Protein AF-A0A954MYG4-F1 (afdb_monomer_lite)

pLDDT: mean 74.32, std 17.77, range [33.38, 95.12]

Secondary structure (DSSP, 8-state):
--------GGGGTS--SB----TTT-SS---PBPPEETTEE--HHHHHHHHHHHHHHHHHHHHHHHHTT-S---SHHHHHHHHHHHHIIIIIIHHHH-----------------------------TTS-----TTGGGS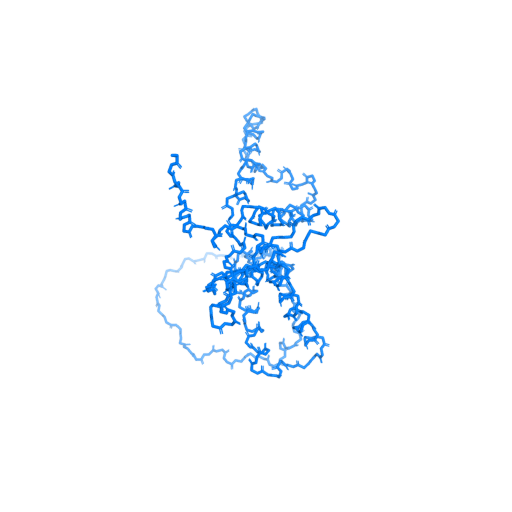-----GGGGTHHHHHHHHHHHHHHHHHHTSTTT--GGGSHHHHHHHHHHHHHHHHHHHHHHH-HHHHHHHTS------HHHHHHHHHHHHHHHHHHHHHHHHT-

Radius of gyration: 27.52 Å; chains: 1; bounding box: 76×62×70 Å

Structure (mmCIF, N/CA/C/O backbone):
data_AF-A0A954MYG4-F1
#
_entry.id   AF-A0A954MYG4-F1
#
loop_
_atom_site.group_PDB
_atom_site.id
_atom_site.type_symbol
_atom_site.label_atom_id
_atom_site.label_alt_id
_atom_site.label_comp_id
_atom_site.label_asym_id
_atom_site.label_entity_id
_atom_site.label_seq_id
_atom_site.pdbx_PDB_ins_code
_atom_site.Cartn_x
_atom_site.Cartn_y
_atom_site.Cartn_z
_atom_site.occupancy
_atom_site.B_iso_or_equiv
_atom_site.auth_seq_id
_atom_site.auth_comp_id
_atom_site.auth_asym_id
_atom_site.auth_atom_id
_atom_site.pdbx_PDB_model_num
ATOM 1 N N . MET A 1 1 ? 43.018 20.977 -13.247 1.00 45.38 1 MET A N 1
ATOM 2 C CA . MET A 1 1 ? 41.619 20.976 -12.775 1.00 45.38 1 MET A CA 1
ATOM 3 C C . MET A 1 1 ? 41.076 19.602 -13.116 1.00 45.38 1 MET A C 1
ATOM 5 O O . MET A 1 1 ? 40.645 19.365 -14.235 1.00 45.38 1 MET A O 1
ATOM 9 N N . SER A 1 2 ? 41.381 18.652 -12.239 1.00 43.09 2 SER A N 1
ATOM 10 C CA . SER A 1 2 ? 41.415 17.221 -12.538 1.00 43.09 2 SER A CA 1
ATOM 11 C C . SER A 1 2 ? 40.044 16.608 -12.306 1.00 43.09 2 SER A C 1
ATOM 13 O O . SER A 1 2 ? 39.397 16.923 -11.314 1.00 43.09 2 SER A O 1
ATOM 15 N N . ALA A 1 3 ? 39.636 15.753 -13.237 1.00 49.91 3 ALA A N 1
ATOM 16 C CA . ALA A 1 3 ? 38.408 14.981 -13.234 1.00 49.91 3 ALA A CA 1
ATOM 17 C C . ALA A 1 3 ? 38.111 14.309 -11.880 1.00 49.91 3 ALA A C 1
ATOM 19 O O . ALA A 1 3 ? 38.721 13.297 -11.541 1.00 49.91 3 ALA A O 1
ATOM 20 N N . GLU A 1 4 ? 37.103 14.809 -11.166 1.00 45.28 4 GLU A N 1
ATOM 21 C CA . GLU A 1 4 ? 36.278 13.958 -10.310 1.00 45.28 4 GLU A CA 1
ATOM 22 C C . GLU A 1 4 ? 35.339 13.171 -11.227 1.00 45.28 4 GLU A C 1
ATOM 24 O O . GLU A 1 4 ? 34.194 13.539 -11.486 1.00 45.28 4 GLU A O 1
ATOM 29 N N . HIS A 1 5 ? 35.863 12.082 -11.785 1.00 51.41 5 HIS A N 1
ATOM 30 C CA . HIS A 1 5 ? 35.038 11.003 -12.301 1.00 51.41 5 HIS A CA 1
ATOM 31 C C . HIS A 1 5 ? 34.375 10.344 -11.087 1.00 51.41 5 HIS A C 1
ATOM 33 O O . HIS A 1 5 ? 34.896 9.382 -10.521 1.00 51.41 5 HIS A O 1
ATOM 39 N N . ASN A 1 6 ? 33.269 10.940 -10.632 1.00 49.56 6 ASN A N 1
ATOM 40 C CA . ASN A 1 6 ? 32.417 10.372 -9.604 1.00 49.56 6 ASN A CA 1
ATOM 41 C C . ASN A 1 6 ? 31.759 9.127 -10.211 1.00 49.56 6 ASN A C 1
ATOM 43 O O . ASN A 1 6 ? 30.695 9.195 -10.825 1.00 49.56 6 ASN A O 1
ATOM 47 N N . ASN A 1 7 ? 32.458 7.996 -10.101 1.00 52.88 7 ASN A N 1
ATOM 48 C CA . ASN A 1 7 ? 31.919 6.654 -10.267 1.00 52.88 7 ASN A CA 1
ATOM 49 C C . ASN A 1 7 ? 30.911 6.417 -9.146 1.00 52.88 7 ASN A C 1
ATOM 51 O O . ASN A 1 7 ? 31.152 5.649 -8.217 1.00 52.88 7 ASN A O 1
ATOM 55 N N . ASP A 1 8 ? 29.792 7.130 -9.211 1.00 62.75 8 ASP A N 1
ATOM 56 C CA . ASP A 1 8 ? 28.698 6.977 -8.280 1.00 62.75 8 ASP A CA 1
ATOM 57 C C . ASP A 1 8 ? 28.046 5.645 -8.650 1.00 62.75 8 ASP A C 1
ATOM 59 O O . ASP A 1 8 ? 27.155 5.575 -9.494 1.00 62.75 8 ASP A O 1
ATOM 63 N N . VAL A 1 9 ? 28.545 4.553 -8.062 1.00 59.56 9 VAL A N 1
ATOM 64 C CA . VAL A 1 9 ? 28.030 3.181 -8.229 1.00 59.56 9 VAL A CA 1
ATOM 65 C C . VAL A 1 9 ? 26.516 3.143 -7.998 1.00 59.56 9 VAL A C 1
ATOM 67 O O . VAL A 1 9 ? 25.837 2.255 -8.470 1.00 59.56 9 VAL A O 1
ATOM 70 N N . PHE A 1 10 ? 25.942 4.148 -7.349 1.00 61.91 10 PHE A N 1
ATOM 71 C CA . PHE A 1 10 ? 24.524 4.239 -7.047 1.00 61.91 10 PHE A CA 1
ATOM 72 C C . PHE A 1 10 ? 23.645 4.835 -8.161 1.00 61.91 10 PHE A C 1
ATOM 74 O O . PHE A 1 10 ? 22.435 4.895 -7.965 1.00 61.91 10 PHE A O 1
ATOM 81 N N . HIS A 1 11 ? 24.169 5.268 -9.317 1.00 58.41 11 HIS A N 1
ATOM 82 C CA . HIS A 1 11 ? 23.324 5.871 -10.370 1.00 58.41 11 HIS A CA 1
ATOM 83 C C . HIS A 1 11 ? 22.296 4.899 -10.973 1.00 58.41 11 HIS A C 1
ATOM 85 O O . HIS A 1 11 ? 21.203 5.330 -11.321 1.00 58.41 11 HIS A O 1
ATOM 91 N N . HIS A 1 12 ? 22.590 3.595 -11.007 1.00 60.00 12 HIS A N 1
ATOM 92 C CA . HIS A 1 12 ? 21.631 2.574 -11.443 1.00 60.00 12 HIS A CA 1
ATOM 93 C C . HIS A 1 12 ? 20.561 2.254 -10.378 1.00 60.00 12 HIS A C 1
ATOM 95 O O . HIS A 1 12 ? 19.481 1.763 -10.721 1.00 60.00 12 HIS A O 1
ATOM 101 N N . ILE A 1 13 ? 20.844 2.551 -9.099 1.00 61.66 13 ILE A N 1
ATOM 102 C CA . ILE A 1 13 ? 19.918 2.408 -7.956 1.00 61.66 13 ILE A CA 1
ATOM 103 C C . ILE A 1 13 ? 19.050 3.661 -7.795 1.00 61.66 13 ILE A C 1
ATOM 105 O O . ILE A 1 13 ? 17.913 3.574 -7.338 1.00 61.66 13 ILE A O 1
ATOM 109 N N . ARG A 1 14 ? 19.577 4.835 -8.151 1.00 68.00 14 ARG A N 1
ATOM 110 C CA . ARG A 1 14 ? 18.837 6.095 -8.113 1.00 68.00 14 ARG A CA 1
ATOM 111 C C . ARG A 1 14 ? 17.868 6.174 -9.288 1.00 68.00 14 ARG A C 1
ATOM 113 O O . ARG A 1 14 ? 18.088 5.580 -10.342 1.00 68.00 14 ARG A O 1
ATOM 120 N N . ASP A 1 15 ? 16.782 6.909 -9.078 1.00 68.50 15 ASP A N 1
ATOM 121 C CA . ASP A 1 15 ? 15.787 7.125 -10.117 1.00 68.50 15 ASP A CA 1
ATOM 122 C C . ASP A 1 15 ? 16.431 7.878 -11.291 1.00 68.50 15 ASP A C 1
ATOM 124 O O . ASP A 1 15 ? 16.840 9.035 -11.166 1.00 68.50 15 ASP A O 1
ATOM 128 N N . ALA A 1 16 ? 16.611 7.172 -12.405 1.00 71.81 16 ALA A N 1
ATOM 129 C CA . ALA A 1 16 ? 17.348 7.651 -13.562 1.00 71.81 16 ALA A CA 1
ATOM 130 C C . ALA A 1 16 ? 16.384 8.070 -14.672 1.00 71.81 16 ALA A C 1
ATOM 132 O O . ALA A 1 16 ? 15.318 7.490 -14.871 1.00 71.81 16 ALA A O 1
ATOM 133 N N . LEU A 1 17 ? 16.798 9.065 -15.447 1.00 69.69 17 LEU A N 1
ATOM 134 C CA . LEU A 1 17 ? 16.053 9.569 -16.604 1.00 69.69 17 LEU A CA 1
ATOM 135 C C . LEU A 1 17 ? 16.290 8.754 -17.873 1.00 69.69 17 LEU A C 1
ATOM 137 O O . LEU A 1 17 ? 15.781 9.095 -18.935 1.00 69.69 17 LEU A O 1
ATOM 141 N N . HIS A 1 18 ? 17.100 7.709 -17.779 1.00 66.38 18 HIS A N 1
ATOM 142 C CA . HIS A 1 18 ? 17.451 6.843 -18.882 1.00 66.38 18 HIS A CA 1
ATOM 143 C C . HIS A 1 18 ? 17.307 5.387 -18.456 1.00 66.38 18 HIS A C 1
ATOM 145 O O . HIS A 1 18 ? 17.469 5.044 -17.283 1.00 66.38 18 HIS A O 1
ATOM 151 N N . PHE A 1 19 ? 17.006 4.529 -19.425 1.00 72.88 19 PHE A N 1
ATOM 152 C CA . PHE A 1 19 ? 17.058 3.089 -19.220 1.00 72.88 19 PHE A CA 1
ATOM 153 C C . PHE A 1 19 ? 18.455 2.573 -19.550 1.00 72.88 19 PHE A C 1
ATOM 155 O O . PHE A 1 19 ? 19.003 2.869 -20.612 1.00 72.88 19 PHE A O 1
ATOM 162 N N . GLU A 1 20 ? 19.021 1.782 -18.645 1.00 67.69 20 GLU A N 1
ATOM 163 C CA . GLU A 1 20 ? 20.241 1.033 -18.919 1.00 67.69 20 GLU A CA 1
ATOM 164 C C . GLU A 1 20 ? 19.850 -0.275 -19.602 1.00 67.69 20 GLU A C 1
ATOM 166 O O . GLU A 1 20 ? 19.229 -1.158 -19.006 1.00 67.69 20 GLU A O 1
ATOM 171 N N . ILE A 1 21 ? 20.159 -0.377 -20.889 1.00 73.12 21 ILE A N 1
ATOM 172 C CA . ILE A 1 21 ? 19.882 -1.582 -21.660 1.00 73.12 21 ILE A CA 1
ATOM 173 C C . ILE A 1 21 ? 21.013 -2.584 -21.392 1.00 73.12 21 ILE A C 1
ATOM 175 O O . ILE A 1 21 ? 22.187 -2.197 -21.386 1.00 73.12 21 ILE A O 1
ATOM 179 N N . PRO A 1 22 ? 20.707 -3.878 -21.179 1.00 66.56 22 PRO A N 1
ATOM 180 C CA . PRO A 1 22 ? 21.739 -4.883 -21.003 1.00 66.56 22 PRO A CA 1
ATOM 181 C C . PRO A 1 22 ? 22.723 -4.865 -22.173 1.00 66.56 22 PRO A C 1
ATOM 183 O O . PRO A 1 22 ? 22.312 -4.864 -23.333 1.00 66.56 22 PRO A O 1
ATOM 186 N N . LYS A 1 23 ? 24.024 -4.952 -21.879 1.00 66.38 23 LYS A N 1
ATOM 187 C CA . LYS A 1 23 ? 25.097 -4.919 -22.896 1.00 66.38 23 LYS A CA 1
ATOM 188 C C . LYS A 1 23 ? 24.977 -5.996 -23.984 1.00 66.38 23 LYS A C 1
ATOM 190 O O . LYS A 1 23 ? 25.634 -5.895 -25.011 1.00 66.38 23 LYS A O 1
ATOM 195 N N . PHE A 1 24 ? 24.177 -7.041 -23.754 1.00 70.44 24 PHE A N 1
ATOM 196 C CA . PHE A 1 24 ? 23.895 -8.070 -24.757 1.00 70.44 24 PHE A CA 1
ATOM 197 C C . PHE A 1 24 ? 22.849 -7.636 -25.798 1.00 70.44 24 PHE A C 1
ATOM 199 O O . PHE A 1 24 ? 22.801 -8.217 -26.877 1.00 70.44 24 PHE A O 1
ATOM 206 N N . LEU A 1 25 ? 21.995 -6.665 -25.464 1.00 67.75 25 LEU A N 1
ATOM 207 C CA . LEU A 1 25 ? 20.929 -6.153 -26.325 1.00 67.75 25 LEU A CA 1
ATOM 208 C C . LEU A 1 25 ? 21.354 -4.864 -27.044 1.00 67.75 25 LEU A C 1
ATOM 210 O O . LEU A 1 25 ? 20.915 -4.621 -28.164 1.00 67.75 25 LEU A O 1
ATOM 214 N N . ASP A 1 26 ? 22.208 -4.060 -26.408 1.00 67.56 26 ASP A N 1
ATOM 215 C CA . ASP A 1 26 ? 22.744 -2.825 -26.973 1.00 67.56 26 ASP A CA 1
ATOM 216 C C . ASP A 1 26 ? 24.254 -2.709 -26.696 1.00 67.56 26 ASP A C 1
ATOM 218 O O . ASP A 1 26 ? 24.699 -2.478 -25.569 1.00 67.56 26 ASP A O 1
ATOM 222 N N . SER A 1 27 ? 25.050 -2.879 -27.754 1.00 64.25 27 SER A N 1
ATOM 223 C CA . SER A 1 27 ? 26.515 -2.766 -27.734 1.00 64.25 27 SER A CA 1
ATOM 224 C C . SER A 1 27 ? 27.011 -1.320 -27.865 1.00 64.25 27 SER A C 1
ATOM 226 O O . SER A 1 27 ? 28.212 -1.079 -27.746 1.00 64.25 27 SER A O 1
ATOM 228 N N . THR A 1 28 ? 26.120 -0.363 -28.151 1.00 64.88 28 THR A N 1
ATOM 229 C CA . THR A 1 28 ? 26.455 1.053 -28.375 1.00 64.88 28 THR A CA 1
ATOM 230 C C . THR A 1 28 ? 26.493 1.883 -27.092 1.00 64.88 28 THR A C 1
ATOM 232 O O . THR A 1 28 ? 26.998 3.004 -27.115 1.00 64.88 28 THR A O 1
ATOM 235 N N . GLY A 1 29 ? 26.012 1.344 -25.965 1.00 58.28 29 GLY A N 1
ATOM 236 C CA . GLY A 1 29 ? 25.948 2.073 -24.693 1.00 58.28 29 GLY A CA 1
ATOM 237 C C . GLY A 1 29 ? 24.992 3.269 -24.739 1.00 58.28 29 GLY A C 1
ATOM 238 O O . GLY A 1 29 ? 25.124 4.191 -23.935 1.00 58.28 29 GLY A O 1
ATOM 239 N N . ALA A 1 30 ? 24.056 3.279 -25.692 1.00 61.25 30 ALA A N 1
ATOM 240 C CA . ALA A 1 30 ? 23.069 4.332 -25.808 1.00 61.25 30 ALA A CA 1
ATOM 241 C C . ALA A 1 30 ? 22.043 4.158 -24.684 1.00 61.25 30 ALA A C 1
ATOM 243 O O . ALA A 1 30 ? 21.283 3.197 -24.650 1.00 61.25 30 ALA A O 1
ATOM 244 N N . SER A 1 31 ? 22.025 5.091 -23.738 1.00 65.44 31 SER A N 1
ATOM 245 C CA . SER A 1 31 ? 21.002 5.147 -22.700 1.00 65.44 31 SER A CA 1
ATOM 246 C C . SER A 1 31 ? 19.864 6.059 -23.187 1.00 65.44 31 SER A C 1
ATOM 248 O O . SER A 1 31 ? 20.013 7.287 -23.119 1.00 65.44 31 SER A O 1
ATOM 250 N N . PRO A 1 32 ? 18.757 5.524 -23.744 1.00 69.06 32 PRO A N 1
ATOM 251 C CA . PRO A 1 32 ? 17.677 6.353 -24.261 1.00 69.06 32 PRO A CA 1
ATOM 252 C C . PRO A 1 32 ? 17.095 7.205 -23.135 1.00 69.06 32 PRO A C 1
ATOM 254 O O . PRO A 1 32 ? 16.664 6.692 -22.101 1.00 69.06 32 PRO A O 1
ATOM 257 N N . GLN A 1 33 ? 17.116 8.518 -23.350 1.00 73.75 33 GLN A N 1
ATOM 258 C CA . GLN A 1 33 ? 16.561 9.498 -22.426 1.00 73.75 33 GLN A CA 1
ATOM 259 C C . GLN A 1 33 ? 15.039 9.422 -22.501 1.00 73.75 33 GLN A C 1
ATOM 261 O O . GLN A 1 33 ? 14.466 9.431 -23.594 1.00 73.75 33 GLN A O 1
ATOM 266 N N . LEU A 1 34 ? 14.384 9.343 -21.351 1.00 77.81 34 LEU A N 1
ATOM 267 C CA . LEU A 1 34 ? 12.936 9.298 -21.286 1.00 77.81 34 LEU A CA 1
ATOM 268 C C . LEU A 1 34 ? 12.345 10.646 -21.724 1.00 77.81 34 LEU A C 1
ATOM 270 O O . LEU A 1 34 ? 12.886 11.707 -21.390 1.00 77.81 34 LEU A O 1
ATOM 274 N N . PRO A 1 35 ? 11.248 10.623 -22.500 1.00 78.75 35 PRO A N 1
ATOM 275 C CA . PRO A 1 35 ? 10.649 11.835 -23.029 1.00 78.75 35 PRO A CA 1
ATOM 276 C C . PRO A 1 35 ? 10.099 12.702 -21.895 1.00 78.75 35 PRO A C 1
ATOM 278 O O . PRO A 1 35 ? 9.482 12.212 -20.949 1.00 78.75 35 PRO A O 1
ATOM 281 N N . ASN A 1 36 ? 10.276 14.014 -22.025 1.00 80.44 36 ASN A N 1
ATOM 282 C CA . ASN A 1 36 ? 9.522 14.971 -21.231 1.00 80.44 36 ASN A CA 1
ATOM 283 C C . ASN A 1 36 ? 8.147 15.154 -21.890 1.00 80.44 36 ASN A C 1
ATOM 285 O O . ASN A 1 36 ? 8.055 15.570 -23.047 1.00 80.44 36 ASN A O 1
ATOM 289 N N . ILE A 1 37 ? 7.085 14.806 -21.169 1.00 78.38 37 ILE A N 1
ATOM 290 C CA . ILE A 1 37 ? 5.710 14.905 -21.653 1.00 78.38 37 ILE A CA 1
ATOM 291 C C . ILE A 1 37 ? 5.091 16.149 -21.020 1.00 78.38 37 ILE A C 1
ATOM 293 O O . ILE A 1 37 ? 4.864 16.183 -19.816 1.00 78.38 37 ILE A O 1
ATOM 297 N N . MET A 1 38 ? 4.798 17.174 -21.825 1.00 77.00 38 MET A N 1
ATOM 298 C CA . MET A 1 38 ? 4.109 18.398 -21.373 1.00 77.00 38 MET A CA 1
ATOM 299 C C . MET A 1 38 ? 4.761 19.100 -20.159 1.00 77.00 38 MET A C 1
ATOM 301 O O . MET A 1 38 ? 4.068 19.683 -19.330 1.00 77.00 38 MET A O 1
ATOM 305 N N . GLY A 1 39 ? 6.088 19.051 -20.029 1.00 79.44 39 GLY A N 1
ATOM 306 C CA . GLY A 1 39 ? 6.825 19.616 -18.892 1.00 79.44 39 GLY A CA 1
ATOM 307 C C . GLY A 1 39 ? 7.087 18.617 -17.758 1.00 79.44 39 GLY A C 1
ATOM 308 O O . GLY A 1 39 ? 7.937 18.886 -16.911 1.00 79.44 39 GLY A O 1
ATOM 309 N N . PHE A 1 40 ? 6.431 17.453 -17.759 1.00 79.38 40 PHE A N 1
ATOM 310 C CA . PHE A 1 40 ? 6.655 16.384 -16.793 1.00 79.38 40 PHE A CA 1
ATOM 311 C C . PHE A 1 40 ? 7.775 15.450 -17.256 1.00 79.38 40 PHE A C 1
ATOM 313 O O . PHE A 1 40 ? 7.716 14.841 -18.328 1.00 79.38 40 PHE A O 1
ATOM 320 N N . GLN A 1 41 ? 8.809 15.334 -16.431 1.00 82.56 41 GLN A N 1
ATOM 321 C CA . GLN A 1 41 ? 9.944 14.474 -16.706 1.00 82.56 41 GLN A CA 1
ATOM 322 C C . GLN A 1 41 ? 9.665 13.054 -16.207 1.00 82.56 41 GLN A C 1
ATOM 324 O O . GLN A 1 41 ? 9.594 12.815 -15.005 1.00 82.56 41 GLN A O 1
ATOM 329 N N . VAL A 1 42 ? 9.508 12.118 -17.144 1.00 84.31 42 VAL A N 1
ATOM 330 C CA . VAL A 1 42 ? 9.256 10.709 -16.832 1.00 84.31 42 VAL A CA 1
ATOM 331 C C . VAL A 1 42 ? 10.556 10.043 -16.395 1.00 84.31 42 VAL A C 1
ATOM 333 O O . VAL A 1 42 ? 11.568 10.135 -17.088 1.00 84.31 42 VAL A O 1
ATOM 336 N N . THR A 1 43 ? 10.522 9.357 -15.258 1.00 87.00 43 THR A N 1
ATOM 337 C CA . THR A 1 43 ? 11.678 8.647 -14.709 1.00 87.00 43 THR A CA 1
ATOM 338 C C . THR A 1 43 ? 11.550 7.133 -14.876 1.00 87.00 43 THR A C 1
ATOM 340 O O . THR A 1 43 ? 10.472 6.606 -15.174 1.00 87.00 43 THR A O 1
ATOM 343 N N . LYS A 1 44 ? 12.660 6.411 -14.697 1.00 85.44 44 LYS A N 1
ATOM 344 C CA . LYS A 1 44 ? 12.699 4.948 -14.773 1.00 85.44 44 LYS A CA 1
ATOM 345 C C . LYS A 1 44 ? 11.705 4.325 -13.795 1.00 85.44 44 LYS A C 1
ATOM 347 O O . LYS A 1 44 ? 10.941 3.447 -14.194 1.00 85.44 44 LYS A O 1
ATOM 352 N N . PHE A 1 45 ? 11.673 4.792 -12.547 1.00 88.06 45 PHE A N 1
ATOM 353 C CA . PHE A 1 45 ? 10.782 4.225 -11.534 1.00 88.06 45 PHE A CA 1
ATOM 354 C C . PHE A 1 45 ? 9.313 4.529 -11.801 1.00 88.06 45 PHE A C 1
ATOM 356 O O . PHE A 1 45 ? 8.504 3.612 -11.697 1.00 88.06 45 PHE A O 1
ATOM 363 N N . MET A 1 46 ? 8.980 5.717 -12.314 1.00 88.69 46 MET A N 1
ATOM 364 C CA . MET A 1 46 ? 7.611 6.015 -12.754 1.00 88.69 46 MET A CA 1
ATOM 365 C C . MET A 1 46 ? 7.127 5.036 -13.834 1.00 88.69 46 MET A C 1
ATOM 367 O O . MET A 1 46 ? 5.994 4.559 -13.787 1.00 88.69 46 MET A O 1
ATOM 371 N N . VAL A 1 47 ? 7.985 4.696 -14.802 1.00 88.62 47 VAL A N 1
ATOM 372 C CA . VAL A 1 47 ? 7.643 3.712 -15.843 1.00 88.62 47 VAL A CA 1
ATOM 373 C C . VAL A 1 47 ? 7.457 2.321 -15.237 1.00 88.62 47 VAL A C 1
ATOM 375 O O . VAL A 1 47 ? 6.479 1.642 -15.553 1.00 88.62 47 VAL A O 1
ATOM 378 N N . LEU A 1 48 ? 8.362 1.892 -14.354 1.00 90.12 48 LEU A N 1
ATOM 379 C CA . LEU A 1 48 ? 8.280 0.579 -13.710 1.00 90.12 48 LEU A CA 1
ATOM 380 C C . LEU A 1 48 ? 7.060 0.442 -12.791 1.00 90.12 48 LEU A C 1
ATOM 382 O O . LEU A 1 48 ? 6.450 -0.624 -12.767 1.00 90.12 48 LEU A O 1
ATOM 386 N N . GLU A 1 49 ? 6.653 1.503 -12.095 1.00 91.62 49 GLU A N 1
ATOM 387 C CA . GLU A 1 49 ? 5.427 1.537 -11.287 1.00 91.62 49 GLU A CA 1
ATOM 388 C C . GLU A 1 49 ? 4.179 1.386 -12.144 1.00 91.62 49 GLU A C 1
ATOM 390 O O . GLU A 1 49 ? 3.288 0.607 -11.805 1.00 91.62 49 GLU A O 1
ATOM 395 N N . VAL A 1 50 ? 4.117 2.085 -13.281 1.00 92.31 50 VAL A N 1
ATOM 396 C CA . VAL A 1 50 ? 3.010 1.930 -14.230 1.00 92.31 50 VAL A CA 1
ATOM 397 C C . VAL A 1 50 ? 2.968 0.496 -14.751 1.00 92.31 50 VAL A C 1
ATOM 399 O O . VAL A 1 50 ? 1.896 -0.104 -14.796 1.00 92.31 50 VAL A O 1
ATOM 402 N N . VAL A 1 51 ? 4.118 -0.097 -15.079 1.00 93.12 51 VAL A N 1
ATOM 403 C CA . VAL A 1 51 ? 4.194 -1.506 -15.489 1.00 93.12 51 VAL A CA 1
ATOM 404 C C . VAL A 1 51 ? 3.716 -2.438 -14.368 1.00 93.12 51 VAL A C 1
ATOM 406 O O . VAL A 1 51 ? 2.863 -3.287 -14.619 1.00 93.12 51 VAL A O 1
ATOM 409 N N . ALA A 1 52 ? 4.191 -2.271 -13.131 1.00 93.44 52 ALA A N 1
ATOM 410 C CA . ALA A 1 52 ? 3.769 -3.071 -11.977 1.00 93.44 52 ALA A CA 1
ATOM 411 C C . ALA A 1 52 ? 2.263 -2.929 -11.688 1.00 93.44 52 ALA A C 1
ATOM 413 O O . ALA A 1 52 ? 1.571 -3.920 -11.433 1.00 93.44 52 ALA A O 1
ATOM 414 N N . GLY A 1 53 ? 1.728 -1.711 -11.791 1.00 94.06 53 GLY A N 1
ATOM 415 C CA . GLY A 1 53 ? 0.303 -1.419 -11.667 1.00 94.06 53 GLY A CA 1
ATOM 416 C C . GLY A 1 53 ? -0.520 -2.090 -12.765 1.00 94.06 53 GLY A C 1
ATOM 417 O O . GLY A 1 53 ? -1.519 -2.744 -12.472 1.00 94.06 53 GLY A O 1
ATOM 418 N N . LEU A 1 54 ? -0.079 -2.017 -14.022 1.00 95.12 54 LEU A N 1
ATOM 419 C CA . LEU A 1 54 ? -0.739 -2.689 -15.143 1.00 95.12 54 LEU A CA 1
ATOM 420 C C . LEU A 1 54 ? -0.693 -4.216 -15.014 1.00 95.12 54 LEU A C 1
ATOM 422 O O . LEU A 1 54 ? -1.697 -4.867 -15.293 1.00 95.12 54 LEU A O 1
ATOM 426 N N . LEU A 1 55 ? 0.422 -4.792 -14.555 1.00 93.69 55 LEU A N 1
ATOM 427 C CA . LEU A 1 55 ? 0.532 -6.228 -14.270 1.00 93.69 55 LEU A CA 1
ATOM 428 C C . LEU A 1 55 ? -0.446 -6.655 -13.173 1.00 93.69 55 LEU A C 1
ATOM 430 O O . LEU A 1 55 ? -1.163 -7.646 -13.328 1.00 93.69 55 LEU A O 1
ATOM 434 N N . THR A 1 56 ? -0.527 -5.867 -12.101 1.00 93.12 56 THR A N 1
ATOM 435 C CA . THR A 1 56 ? -1.488 -6.074 -11.013 1.00 93.12 56 THR A CA 1
ATOM 436 C C . THR A 1 56 ? -2.917 -6.051 -11.556 1.00 93.12 56 THR A C 1
ATOM 438 O O . THR A 1 56 ? -3.666 -7.015 -11.389 1.00 93.12 56 THR A O 1
ATOM 441 N N . LEU A 1 57 ? -3.286 -4.996 -12.287 1.00 93.19 57 LEU A N 1
ATOM 442 C CA . LEU A 1 57 ? -4.610 -4.860 -12.895 1.00 93.19 57 LEU A CA 1
ATOM 443 C C . LEU A 1 57 ? -4.919 -5.990 -13.876 1.00 93.19 57 LEU A C 1
ATOM 445 O O . LEU A 1 57 ? -6.042 -6.483 -13.884 1.00 93.19 57 LEU A O 1
ATOM 449 N N . PHE A 1 58 ? -3.948 -6.432 -14.673 1.00 91.06 58 PHE A N 1
ATOM 450 C CA . PHE A 1 58 ? -4.115 -7.544 -15.603 1.00 91.06 58 PHE A CA 1
ATOM 451 C C . PHE A 1 58 ? -4.461 -8.849 -14.874 1.00 91.06 58 PHE A C 1
ATOM 453 O O . PHE A 1 58 ? -5.390 -9.553 -15.279 1.00 91.06 58 PHE A O 1
ATOM 460 N N . ILE A 1 59 ? -3.769 -9.146 -13.771 1.00 88.50 59 ILE A N 1
ATOM 461 C CA . ILE A 1 59 ? -4.025 -10.340 -12.958 1.00 88.50 59 ILE A CA 1
ATOM 462 C C . ILE A 1 59 ? -5.406 -10.272 -12.317 1.00 88.50 59 ILE A C 1
ATOM 464 O O . ILE A 1 59 ? -6.175 -11.226 -12.442 1.00 88.50 59 ILE A O 1
ATOM 468 N N . PHE A 1 60 ? -5.767 -9.146 -11.697 1.00 88.12 60 PHE A N 1
ATOM 469 C CA . PHE A 1 60 ? -7.091 -8.991 -11.089 1.00 88.12 60 PHE A CA 1
ATOM 470 C C . PHE A 1 60 ? -8.212 -8.979 -12.115 1.00 88.12 60 PHE A C 1
ATOM 472 O O . PHE A 1 60 ? -9.249 -9.591 -11.886 1.00 88.12 60 PHE A O 1
ATOM 479 N N . TRP A 1 61 ? -8.021 -8.323 -13.256 1.00 86.56 61 TRP A N 1
ATOM 480 C CA . TRP A 1 61 ? -8.987 -8.340 -14.346 1.00 86.56 61 TRP A CA 1
ATOM 481 C C . TRP A 1 61 ? -9.207 -9.763 -14.862 1.00 86.56 61 TRP A C 1
ATOM 483 O O . TRP A 1 61 ? -10.349 -10.186 -15.053 1.00 86.56 61 TRP A O 1
ATOM 493 N N . GLY A 1 62 ? -8.125 -10.525 -15.025 1.00 83.69 62 GLY A N 1
ATOM 494 C CA . GLY A 1 62 ? -8.171 -11.928 -15.405 1.00 83.69 62 GLY A CA 1
ATOM 495 C C . GLY A 1 62 ? -8.879 -12.804 -14.371 1.00 83.69 62 GLY A C 1
ATOM 496 O O . GLY A 1 62 ? -9.809 -13.528 -14.728 1.00 83.69 62 GLY A O 1
ATOM 497 N N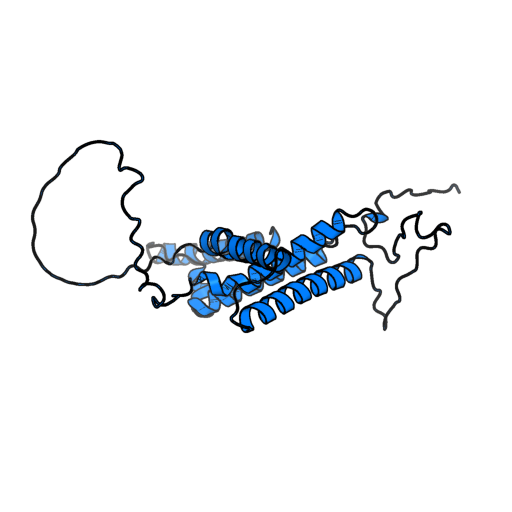 . LEU A 1 63 ? -8.517 -12.676 -13.092 1.00 82.00 63 LEU A N 1
ATOM 498 C CA . LEU A 1 63 ? -9.125 -13.417 -11.987 1.00 82.00 63 LEU A CA 1
ATOM 499 C C . LEU A 1 63 ? -10.610 -13.064 -11.828 1.00 82.00 63 LEU A C 1
ATOM 501 O O . LEU A 1 63 ? -11.453 -13.953 -11.765 1.00 82.00 63 LEU A O 1
ATOM 505 N N . ALA A 1 64 ? -10.961 -11.778 -11.862 1.00 82.25 64 ALA A N 1
ATOM 506 C CA . ALA A 1 64 ? -12.341 -11.307 -11.777 1.00 82.25 64 ALA A CA 1
ATOM 507 C C . ALA A 1 64 ? -13.185 -11.808 -12.954 1.00 82.25 64 ALA A C 1
ATOM 509 O O . ALA A 1 64 ? -14.323 -12.249 -12.773 1.00 82.25 64 ALA A O 1
ATOM 510 N N . ARG A 1 65 ? -12.636 -11.783 -14.174 1.00 80.75 65 ARG A N 1
ATOM 511 C CA . ARG A 1 65 ? -13.312 -12.335 -15.353 1.00 80.75 65 ARG A CA 1
ATOM 512 C C . ARG A 1 65 ? -13.456 -13.851 -15.261 1.00 80.75 65 ARG A C 1
ATOM 514 O O . ARG A 1 65 ? -14.435 -14.384 -15.780 1.00 80.75 65 ARG A O 1
ATOM 521 N N . HIS A 1 66 ? -12.504 -14.535 -14.633 1.00 73.81 66 HIS A N 1
ATOM 522 C CA . HIS A 1 66 ? -12.546 -15.979 -14.440 1.00 73.81 66 HIS A CA 1
ATOM 523 C C . HIS A 1 66 ? -13.592 -16.385 -13.394 1.00 73.81 66 HIS A C 1
ATOM 525 O O . HIS A 1 66 ? -14.434 -17.232 -13.680 1.00 73.81 66 HIS A O 1
ATOM 531 N N . ILE A 1 67 ? -13.632 -15.700 -12.248 1.00 74.00 67 ILE A N 1
ATOM 532 C CA . ILE A 1 67 ? -14.625 -15.914 -11.183 1.00 74.00 67 ILE A CA 1
ATOM 533 C C . ILE A 1 67 ? -16.050 -15.646 -11.696 1.00 74.00 67 ILE A C 1
ATOM 535 O O . ILE A 1 67 ? -16.961 -16.433 -11.447 1.00 74.00 67 ILE A O 1
ATOM 539 N N . ARG A 1 68 ? -16.252 -14.587 -12.496 1.00 76.12 68 ARG A N 1
ATOM 540 C CA . ARG A 1 68 ? -17.564 -14.253 -13.091 1.00 76.12 68 ARG A CA 1
ATOM 541 C C . ARG A 1 68 ? -18.121 -15.321 -14.035 1.00 76.12 68 ARG A C 1
ATOM 543 O O . ARG A 1 68 ? -19.324 -15.333 -14.271 1.00 76.12 68 ARG A O 1
ATOM 550 N N . LYS A 1 69 ? -17.282 -16.200 -14.593 1.00 72.44 69 LYS A N 1
ATOM 551 C CA . LYS A 1 69 ? -17.731 -17.279 -15.490 1.00 72.44 69 LYS A CA 1
ATOM 552 C C . LYS A 1 69 ? -18.335 -18.474 -14.744 1.00 72.44 69 LYS A C 1
ATOM 554 O O . LYS A 1 69 ? -18.838 -19.377 -15.401 1.00 72.44 69 LYS A O 1
ATOM 559 N N . GLY A 1 70 ? -18.283 -18.506 -13.408 1.00 60.41 70 GLY A N 1
ATOM 560 C CA . GLY A 1 70 ? -18.931 -19.536 -12.583 1.00 60.41 70 GLY A CA 1
ATOM 561 C C . GLY A 1 70 ? -18.338 -20.947 -12.703 1.00 60.41 70 GLY A C 1
ATOM 562 O O . GLY A 1 70 ? -18.801 -21.866 -12.036 1.00 60.41 70 GLY A O 1
ATOM 563 N N . SER A 1 71 ? -17.311 -21.143 -13.532 1.00 59.22 71 SER A N 1
ATOM 564 C CA . SER A 1 71 ? -16.586 -22.407 -13.652 1.00 59.22 71 SER A CA 1
ATOM 565 C C . SER A 1 71 ? -15.407 -22.443 -12.670 1.00 59.22 71 SER A C 1
ATOM 567 O O . SER A 1 71 ? -14.660 -21.458 -12.644 1.00 59.22 71 SER A O 1
ATOM 569 N N . PRO A 1 72 ? -15.159 -23.559 -11.952 1.00 62.94 72 PRO A N 1
ATOM 570 C CA . PRO A 1 72 ? -13.929 -23.756 -11.176 1.00 62.94 72 PRO A CA 1
ATOM 571 C C . PRO A 1 72 ? -12.689 -23.398 -12.008 1.00 62.94 72 PRO A C 1
ATOM 573 O O . PRO A 1 72 ? -12.704 -23.600 -13.228 1.00 62.94 72 PRO A O 1
ATOM 576 N N . ALA A 1 73 ? -11.630 -22.853 -11.402 1.00 60.09 73 ALA A N 1
ATOM 577 C CA . ALA A 1 73 ? -10.425 -22.445 -12.125 1.00 60.09 73 ALA A CA 1
ATOM 578 C C . ALA A 1 73 ? -9.784 -23.583 -12.928 1.00 60.09 73 ALA A C 1
ATOM 580 O O . ALA A 1 73 ? -8.989 -24.374 -12.430 1.00 60.09 73 ALA A O 1
ATOM 581 N N . ARG A 1 74 ? -10.115 -23.679 -14.223 1.00 61.34 74 ARG A N 1
ATOM 582 C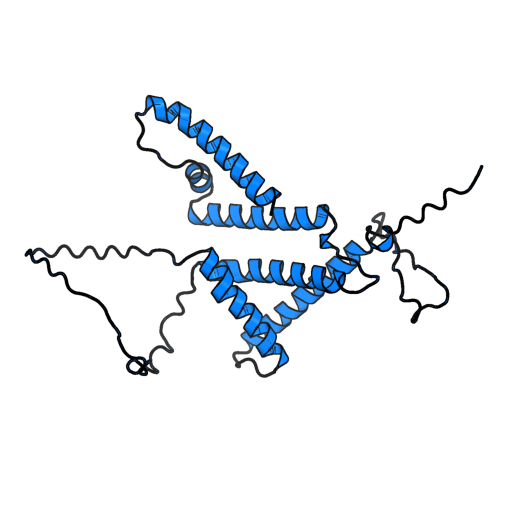 CA . ARG A 1 74 ? -9.488 -24.639 -15.136 1.00 61.34 74 ARG A CA 1
ATOM 583 C C . ARG A 1 74 ? -8.194 -24.025 -15.669 1.00 61.34 74 ARG A C 1
ATOM 585 O O . ARG A 1 74 ? -8.217 -23.219 -16.594 1.00 61.34 74 ARG A O 1
ATOM 592 N N . GLY A 1 75 ? -7.066 -24.415 -15.077 1.00 74.44 75 GLY A N 1
ATOM 593 C CA . GLY A 1 75 ? -5.723 -24.102 -15.574 1.00 74.44 75 GLY A CA 1
ATOM 594 C C . GLY A 1 75 ? -4.683 -24.002 -14.458 1.00 74.44 75 GLY A C 1
ATOM 595 O O . GLY A 1 75 ? -4.931 -23.360 -13.444 1.00 74.44 75 GLY A O 1
ATOM 596 N N . LYS A 1 76 ? -3.495 -24.591 -14.666 1.00 81.81 76 LYS A N 1
ATOM 597 C CA . LYS A 1 76 ? -2.390 -24.584 -13.681 1.00 81.81 76 LYS A CA 1
ATOM 598 C C . LYS A 1 76 ? -2.006 -23.166 -13.237 1.00 81.81 76 LYS A C 1
ATOM 600 O O . LYS A 1 76 ? -1.766 -22.940 -12.059 1.00 81.81 76 LYS A O 1
ATOM 605 N N . PHE A 1 77 ? -1.995 -22.220 -14.178 1.00 84.94 77 PHE A N 1
ATOM 606 C CA . PHE A 1 77 ? -1.673 -20.818 -13.913 1.00 84.94 77 PHE A CA 1
ATOM 607 C C . PHE A 1 77 ? -2.747 -20.123 -13.062 1.00 84.94 77 PHE A C 1
ATOM 609 O O . PHE A 1 77 ? -2.419 -19.524 -12.047 1.00 84.94 77 PHE A O 1
ATOM 616 N N . TRP A 1 78 ? -4.030 -20.240 -13.421 1.00 82.00 78 TRP A N 1
ATOM 617 C CA . TRP A 1 78 ? -5.121 -19.612 -12.661 1.00 82.00 78 TRP A CA 1
ATOM 618 C C . TRP A 1 78 ? -5.263 -20.190 -11.257 1.00 82.00 78 TRP A C 1
ATOM 620 O O . TRP A 1 78 ? -5.421 -19.429 -10.312 1.00 82.00 78 TRP A O 1
ATOM 630 N N . ASN A 1 79 ? -5.115 -21.509 -11.118 1.00 84.94 79 ASN A N 1
ATOM 631 C CA . ASN A 1 79 ? -5.136 -22.170 -9.817 1.00 84.94 79 ASN A CA 1
ATOM 632 C C . ASN A 1 79 ? -4.008 -21.675 -8.897 1.00 84.94 79 ASN A C 1
ATOM 634 O O . ASN A 1 79 ? -4.212 -21.531 -7.700 1.00 84.94 79 ASN A O 1
ATOM 638 N N . PHE A 1 80 ? -2.824 -21.385 -9.445 1.00 88.50 80 PHE A N 1
ATOM 639 C CA . PHE A 1 80 ? -1.718 -20.819 -8.671 1.00 88.50 80 PHE A CA 1
ATOM 640 C C . PHE A 1 80 ? -2.046 -19.420 -8.128 1.00 88.50 80 PHE A C 1
ATOM 642 O O . PHE A 1 80 ? -1.886 -19.174 -6.934 1.00 88.50 80 PHE A O 1
ATOM 649 N N . TRP A 1 81 ? -2.548 -18.516 -8.976 1.00 87.19 81 TRP A N 1
ATOM 650 C CA . TRP A 1 81 ? -2.917 -17.163 -8.538 1.00 87.19 81 TRP A CA 1
ATOM 651 C C . TRP A 1 81 ? -4.106 -17.159 -7.582 1.00 87.19 81 TRP A C 1
ATOM 653 O O . TRP A 1 81 ? -4.107 -16.393 -6.621 1.00 87.19 81 TRP A O 1
ATOM 663 N N . GLU A 1 82 ? -5.095 -18.023 -7.815 1.00 86.56 82 GLU A N 1
ATOM 664 C CA . GLU A 1 82 ? -6.214 -18.219 -6.896 1.00 86.56 82 GLU A CA 1
ATOM 665 C C . GLU A 1 82 ? -5.719 -18.729 -5.541 1.00 86.56 82 GLU A C 1
ATOM 667 O O . GLU A 1 82 ? -6.093 -18.161 -4.523 1.00 86.56 82 GLU A O 1
ATOM 672 N N . ALA A 1 83 ? -4.819 -19.716 -5.509 1.00 88.62 83 ALA A N 1
ATOM 673 C CA . ALA A 1 83 ? -4.259 -20.227 -4.261 1.00 88.62 83 ALA A CA 1
ATOM 674 C C . ALA A 1 83 ? -3.525 -19.140 -3.461 1.00 88.62 83 ALA A C 1
ATOM 676 O O . ALA A 1 83 ? -3.721 -19.049 -2.253 1.00 88.62 83 ALA A O 1
ATOM 677 N N . ILE A 1 84 ? -2.736 -18.279 -4.114 1.00 91.19 84 ILE A N 1
ATOM 678 C CA . ILE A 1 84 ? -2.090 -17.139 -3.442 1.00 91.19 84 ILE A CA 1
ATOM 679 C C . ILE A 1 84 ? -3.137 -16.148 -2.926 1.00 91.19 84 ILE A C 1
ATOM 681 O O . ILE A 1 84 ? -3.063 -15.718 -1.777 1.00 91.19 84 ILE A O 1
ATOM 685 N N . ALA A 1 85 ? -4.122 -15.785 -3.751 1.00 88.75 85 ALA A N 1
ATOM 686 C CA . ALA A 1 85 ? -5.151 -14.828 -3.358 1.00 88.75 85 ALA A CA 1
ATOM 687 C C . ALA A 1 85 ? -6.013 -15.348 -2.194 1.00 88.75 85 ALA A C 1
ATOM 689 O O . ALA A 1 85 ? -6.324 -14.593 -1.273 1.00 88.75 85 ALA A O 1
ATOM 690 N N . LEU A 1 86 ? -6.358 -16.638 -2.206 1.00 87.81 86 LEU A N 1
ATOM 691 C CA . LEU A 1 86 ? -7.063 -17.310 -1.118 1.00 87.81 86 LEU A CA 1
ATOM 692 C C . LEU A 1 86 ? -6.190 -17.411 0.129 1.00 87.81 86 LEU A C 1
ATOM 694 O O . LEU A 1 86 ? -6.673 -17.108 1.208 1.00 87.81 86 LEU A O 1
ATOM 698 N N . PHE A 1 87 ? -4.905 -17.751 -0.005 1.00 91.88 87 PHE A N 1
ATOM 699 C CA . PHE A 1 87 ? -3.978 -17.786 1.127 1.00 91.88 87 PHE A CA 1
ATOM 700 C C . PHE A 1 87 ? -3.892 -16.425 1.820 1.00 91.88 87 PHE A C 1
ATOM 702 O O . PHE A 1 87 ? -3.992 -16.355 3.039 1.00 91.88 87 PHE A O 1
ATOM 709 N N . ILE A 1 88 ? -3.744 -15.342 1.055 1.00 91.62 88 ILE A N 1
ATOM 710 C CA . ILE A 1 88 ? -3.681 -13.993 1.624 1.00 91.62 88 ILE A CA 1
ATOM 711 C C . ILE A 1 88 ? -5.017 -13.636 2.272 1.00 91.62 88 ILE A C 1
ATOM 713 O O . ILE A 1 88 ? -5.033 -13.116 3.381 1.00 91.62 88 ILE A O 1
ATOM 717 N N . ARG A 1 89 ? -6.151 -13.930 1.630 1.00 88.62 89 ARG A N 1
ATOM 718 C CA . ARG A 1 89 ? -7.461 -13.667 2.236 1.00 88.62 89 ARG A CA 1
ATOM 719 C C . ARG A 1 89 ? -7.641 -14.448 3.542 1.00 88.62 89 ARG A C 1
ATOM 721 O O . ARG A 1 89 ? -7.989 -13.856 4.557 1.00 88.62 89 ARG A O 1
ATOM 728 N N . ASP A 1 90 ? -7.399 -15.751 3.510 1.00 89.19 90 ASP A N 1
ATOM 729 C CA . ASP A 1 90 ? -7.781 -16.666 4.582 1.00 89.19 90 ASP A CA 1
ATOM 730 C C . ASP A 1 90 ? -6.762 -16.689 5.726 1.00 89.19 90 ASP A C 1
ATOM 732 O O . ASP A 1 90 ? -7.169 -16.694 6.879 1.00 89.19 90 ASP A O 1
ATOM 736 N N . ASN A 1 91 ? -5.459 -16.638 5.432 1.00 90.88 91 ASN A N 1
ATOM 737 C CA . ASN A 1 91 ? -4.405 -16.747 6.450 1.00 90.88 91 ASN A CA 1
ATOM 738 C C . ASN A 1 91 ? -3.761 -15.414 6.834 1.00 90.88 91 ASN A C 1
ATOM 740 O O . ASN A 1 91 ? -3.051 -15.367 7.828 1.00 90.88 91 ASN A O 1
ATOM 744 N N . VAL A 1 92 ? -3.939 -14.349 6.046 1.00 90.75 92 VAL A N 1
ATOM 745 C CA . VAL A 1 92 ? -3.350 -13.036 6.365 1.00 90.75 92 VAL A CA 1
ATOM 746 C C . VAL A 1 92 ? -4.438 -12.045 6.746 1.00 90.75 92 VAL A C 1
ATOM 748 O O . VAL A 1 92 ? -4.387 -11.453 7.814 1.00 90.75 92 VAL A O 1
ATOM 751 N N . VAL A 1 93 ? -5.444 -11.859 5.890 1.00 90.50 93 VAL A N 1
ATOM 752 C CA . VAL A 1 93 ? -6.466 -10.824 6.096 1.00 90.50 93 VAL A CA 1
ATOM 753 C C . VAL A 1 93 ? -7.435 -11.206 7.210 1.00 90.50 93 VAL A C 1
ATOM 755 O O . VAL A 1 93 ? -7.703 -10.381 8.080 1.00 90.50 93 VAL A O 1
ATOM 758 N N . ARG A 1 94 ? -7.959 -12.437 7.202 1.00 88.19 94 ARG A N 1
ATOM 759 C CA . ARG A 1 94 ? -8.860 -12.905 8.267 1.00 88.19 94 ARG A CA 1
ATOM 760 C C . ARG A 1 94 ? -8.145 -13.014 9.610 1.00 88.19 94 ARG A C 1
ATOM 762 O O . ARG A 1 94 ? -8.682 -12.527 10.596 1.00 88.19 94 ARG A O 1
ATOM 769 N N . ASP A 1 95 ? -6.922 -13.539 9.618 1.00 88.62 95 ASP A N 1
ATOM 770 C CA . ASP A 1 95 ? -6.100 -13.644 10.830 1.00 88.62 95 ASP A CA 1
ATOM 771 C C . ASP A 1 95 ? -5.785 -12.265 11.438 1.00 88.62 95 ASP A C 1
ATOM 773 O O . ASP A 1 95 ? -5.956 -12.051 12.634 1.00 88.62 95 ASP A O 1
ATOM 777 N N . ALA A 1 96 ? -5.433 -11.278 10.604 1.00 87.31 96 ALA A N 1
ATOM 778 C CA . ALA A 1 96 ? -5.118 -9.928 11.073 1.00 87.31 96 ALA A CA 1
ATOM 779 C C . ALA A 1 96 ? -6.326 -9.153 11.628 1.00 87.31 96 ALA A C 1
ATOM 781 O O . ALA A 1 96 ? -6.147 -8.258 12.455 1.00 87.31 96 ALA A O 1
ATOM 782 N N . ILE A 1 97 ? -7.539 -9.435 11.142 1.00 81.62 97 ILE A N 1
ATOM 783 C CA . ILE A 1 97 ? -8.764 -8.738 11.568 1.00 81.62 97 ILE A CA 1
ATOM 784 C C . ILE A 1 97 ? -9.443 -9.463 12.740 1.00 81.62 97 ILE A C 1
ATOM 786 O O . ILE A 1 97 ? -10.113 -8.810 13.538 1.00 81.62 97 ILE A O 1
ATOM 790 N N . GLY A 1 98 ? -9.218 -10.771 12.883 1.00 69.31 98 GLY A N 1
ATOM 791 C CA . GLY A 1 98 ? -9.825 -11.605 13.915 1.00 69.31 98 GLY A CA 1
ATOM 792 C C . GLY A 1 98 ? -11.299 -11.904 13.640 1.00 69.31 98 GLY A C 1
ATOM 793 O O . GLY A 1 98 ? -11.996 -11.154 12.948 1.00 69.31 98 GLY A O 1
ATOM 794 N N . GLU A 1 99 ? -11.786 -13.019 14.183 1.00 66.19 99 GLU A N 1
ATOM 795 C CA . GLU A 1 99 ? -13.217 -13.311 14.182 1.00 66.19 99 GLU A CA 1
ATOM 796 C C . GLU A 1 99 ? -13.907 -12.271 15.063 1.00 66.19 99 GLU A C 1
ATOM 798 O O . GLU A 1 99 ? -13.552 -12.083 16.229 1.00 66.19 99 GLU A O 1
ATOM 803 N N . GLY A 1 100 ? -14.869 -11.543 14.495 1.00 56.56 100 GLY A N 1
ATOM 804 C CA . GLY A 1 100 ? -15.727 -10.686 15.296 1.00 56.56 100 GLY A CA 1
ATOM 805 C C . GLY A 1 100 ? -16.391 -11.566 16.343 1.00 56.56 100 GLY A C 1
ATOM 806 O O . GLY A 1 100 ? -17.188 -12.429 15.984 1.00 56.56 100 GLY A O 1
ATOM 807 N N . HIS A 1 101 ? -16.035 -11.382 17.615 1.00 46.53 101 HIS A N 1
ATOM 808 C CA . HIS A 1 101 ? -16.725 -12.013 18.729 1.00 46.53 101 HIS A CA 1
ATOM 809 C C . HIS A 1 101 ? -18.172 -11.513 18.725 1.00 46.53 101 HIS A C 1
ATOM 811 O O . HIS A 1 101 ? -18.515 -10.526 19.377 1.00 46.53 101 HIS A O 1
ATOM 817 N N . HIS A 1 102 ? -19.024 -12.189 17.960 1.00 45.31 102 HIS A N 1
ATOM 818 C CA . HIS A 1 102 ? -20.452 -12.195 18.178 1.00 45.31 102 HIS A CA 1
ATOM 819 C C . HIS A 1 102 ? -20.650 -12.855 19.541 1.00 45.31 102 HIS A C 1
ATOM 821 O O . HIS A 1 102 ? -20.712 -14.072 19.677 1.00 45.31 102 HIS A O 1
ATOM 827 N N . HIS A 1 103 ? -20.657 -12.029 20.588 1.00 42.16 103 HIS A N 1
ATOM 828 C CA . HIS A 1 103 ? -21.365 -12.368 21.806 1.00 42.16 103 HIS A CA 1
ATOM 829 C C . HI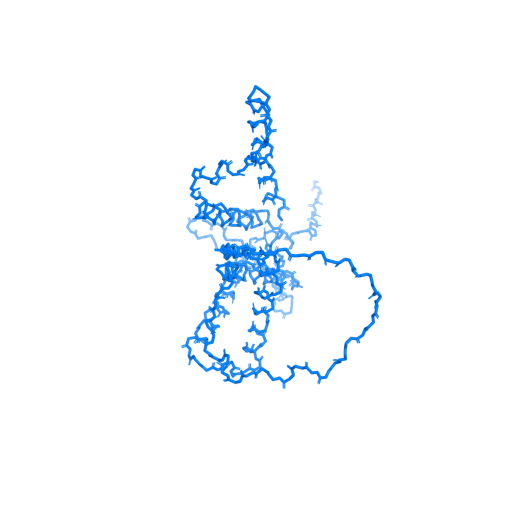S A 1 103 ? -22.841 -12.446 21.423 1.00 42.16 103 HIS A C 1
ATOM 831 O O . HIS A 1 103 ? -23.575 -11.462 21.526 1.00 42.16 103 HIS A O 1
ATOM 837 N N . ASP A 1 104 ? -23.252 -13.616 20.944 1.00 41.56 104 ASP A N 1
ATOM 838 C CA . ASP A 1 104 ? -24.643 -14.022 20.943 1.00 41.56 104 ASP A CA 1
ATOM 839 C C . ASP A 1 104 ? -25.047 -14.114 22.418 1.00 41.56 104 ASP A C 1
ATOM 841 O O . ASP A 1 104 ? -24.911 -15.135 23.090 1.00 41.56 104 ASP A O 1
ATOM 845 N N . HIS A 1 105 ? -25.462 -12.977 22.974 1.00 46.03 105 HIS A N 1
ATOM 846 C CA . HIS A 1 105 ? -26.304 -12.965 24.154 1.00 46.03 105 HIS A CA 1
ATOM 847 C C . HIS A 1 105 ? -27.670 -13.494 23.718 1.00 46.03 105 HIS A C 1
ATOM 849 O O . HIS A 1 105 ? -28.622 -12.731 23.549 1.00 46.03 105 HIS A O 1
ATOM 855 N N . ASP A 1 106 ? -27.757 -14.813 23.553 1.00 50.31 106 ASP A N 1
ATOM 856 C CA . ASP A 1 106 ? -29.008 -15.534 23.716 1.00 50.31 106 ASP A CA 1
ATOM 857 C C . ASP A 1 106 ? -29.411 -15.357 25.180 1.00 50.31 106 ASP A C 1
ATOM 859 O O . ASP A 1 106 ? -29.027 -16.102 26.082 1.00 50.31 106 ASP A O 1
ATOM 863 N N . GLY A 1 107 ? -30.123 -14.260 25.434 1.00 45.69 107 GLY A N 1
ATOM 864 C CA . GLY A 1 107 ? -30.834 -14.026 26.673 1.00 45.69 107 GLY A CA 1
ATOM 865 C C . GLY A 1 107 ? -32.007 -14.989 26.762 1.00 45.69 107 GLY A C 1
ATOM 866 O O . GLY A 1 107 ? -33.146 -14.576 26.568 1.00 45.69 107 GLY A O 1
ATOM 867 N N . ASP A 1 108 ? -31.728 -16.255 27.065 1.00 42.81 108 ASP A N 1
ATOM 868 C CA . ASP A 1 108 ? -32.716 -17.145 27.656 1.00 42.81 108 ASP A CA 1
ATOM 869 C C . ASP A 1 108 ? -32.537 -17.111 29.176 1.00 42.81 108 ASP A C 1
ATOM 871 O O . ASP A 1 108 ? -31.664 -17.750 29.767 1.00 42.81 108 ASP A O 1
ATOM 875 N N . HIS A 1 109 ? -33.344 -16.270 29.818 1.00 56.72 109 HIS A N 1
ATOM 876 C CA . HIS A 1 109 ? -33.548 -16.333 31.255 1.00 56.72 109 HIS A CA 1
ATOM 877 C C . HIS A 1 109 ? -34.397 -17.569 31.571 1.00 56.72 109 HIS A C 1
ATOM 879 O O . HIS A 1 109 ? -35.623 -17.493 31.618 1.00 56.72 109 HIS A O 1
ATOM 885 N N . GLY A 1 110 ? -33.725 -18.686 31.839 1.00 40.00 110 GLY A N 1
ATOM 886 C CA . GLY A 1 110 ? -34.300 -19.892 32.423 1.00 40.00 110 GLY A CA 1
ATOM 887 C C . GLY A 1 110 ? -33.521 -20.302 33.670 1.00 40.00 110 GLY A C 1
ATOM 888 O O . GLY A 1 110 ? -32.416 -20.822 33.581 1.00 40.00 110 GLY A O 1
ATOM 889 N N . ASP A 1 111 ? -34.098 -20.011 34.830 1.00 52.75 111 ASP A N 1
ATOM 890 C CA . ASP A 1 111 ? -33.731 -20.495 36.164 1.00 52.75 111 ASP A CA 1
ATOM 891 C C . ASP A 1 111 ? -33.388 -22.004 36.181 1.00 52.75 111 ASP A C 1
ATOM 893 O O . ASP A 1 111 ? -34.111 -22.799 35.586 1.00 52.75 111 ASP A O 1
ATOM 897 N N . HIS A 1 112 ? -32.276 -22.382 36.829 1.00 43.00 112 HIS A N 1
ATOM 898 C CA . HIS A 1 112 ? -32.205 -23.376 37.919 1.00 43.00 112 HIS A CA 1
ATOM 899 C C . HIS A 1 112 ? -30.755 -23.803 38.213 1.00 43.00 112 HIS A C 1
ATOM 901 O O . HIS A 1 112 ? -29.969 -24.120 37.324 1.00 43.00 112 HIS A O 1
ATOM 907 N N . GLY A 1 113 ? -30.400 -23.793 39.502 1.00 38.44 113 GLY A N 1
ATOM 908 C CA . GLY A 1 113 ? -29.073 -24.144 40.003 1.00 38.44 113 GLY A CA 1
ATOM 909 C C . GLY A 1 113 ? -28.747 -25.640 39.980 1.00 38.44 113 GLY A C 1
ATOM 910 O O . GLY A 1 113 ? -29.628 -26.484 39.885 1.00 38.44 113 GLY A O 1
ATOM 911 N N . HIS A 1 114 ? -27.459 -25.964 40.097 1.00 39.09 114 HIS A N 1
ATOM 912 C CA . HIS A 1 114 ? -26.858 -26.657 41.245 1.00 39.09 114 HIS A CA 1
ATOM 913 C C . HIS A 1 114 ? -25.377 -26.967 40.964 1.00 39.09 114 HIS A C 1
ATOM 915 O O . HIS A 1 114 ? -24.941 -27.118 39.827 1.00 39.09 114 HIS A O 1
ATOM 921 N N . GLU A 1 115 ? -24.615 -27.011 42.052 1.00 40.03 115 GLU A N 1
ATOM 922 C CA . GLU A 1 115 ? -23.184 -27.285 42.158 1.00 40.03 115 GLU A CA 1
ATOM 923 C C . GLU A 1 115 ? -22.753 -28.599 41.491 1.00 40.03 115 GLU A C 1
ATOM 925 O O . GLU A 1 115 ? -23.452 -29.604 41.604 1.00 40.03 115 GLU A O 1
ATOM 930 N N . SER A 1 116 ? -21.534 -28.648 40.942 1.00 35.16 116 SER A N 1
ATOM 931 C CA . SER A 1 116 ? -20.493 -29.592 41.402 1.00 35.16 116 SER A CA 1
ATOM 932 C C . SER A 1 116 ? -19.160 -29.392 40.667 1.00 35.16 116 SER A C 1
ATOM 934 O O . SER A 1 116 ? -19.077 -29.386 39.443 1.00 35.16 116 SER A O 1
ATOM 936 N N . TYR A 1 117 ? -18.095 -29.245 41.458 1.00 40.97 117 TYR A N 1
ATOM 937 C CA . TYR A 1 117 ? -16.701 -29.362 41.032 1.00 40.97 117 TYR A CA 1
ATOM 938 C C . TYR A 1 117 ? -16.389 -30.806 40.616 1.00 40.97 117 TYR A C 1
ATOM 940 O O . TYR A 1 117 ? -16.707 -31.735 41.357 1.00 40.97 117 TYR A O 1
ATOM 948 N N . HIS A 1 118 ? -15.661 -30.989 39.512 1.00 33.81 118 HIS A N 1
ATOM 949 C CA . HIS A 1 118 ? -14.902 -32.214 39.263 1.00 33.81 118 HIS A CA 1
ATOM 950 C C . HIS A 1 118 ? -13.595 -31.903 38.517 1.00 33.81 118 HIS A C 1
ATOM 952 O O . HIS A 1 118 ? -13.597 -31.418 37.390 1.00 33.81 118 HIS A O 1
ATOM 958 N N . HIS A 1 119 ? -12.473 -32.178 39.186 1.00 44.81 119 HIS A N 1
ATOM 959 C CA . HIS A 1 119 ? -11.133 -32.272 38.603 1.00 44.81 119 HIS A CA 1
ATOM 960 C C . HIS A 1 119 ? -10.969 -33.610 37.857 1.00 44.81 119 HIS A C 1
ATOM 962 O O . HIS A 1 119 ? -11.525 -34.618 38.298 1.00 44.81 119 HIS A O 1
ATOM 968 N N . GLY A 1 120 ? -10.143 -33.637 36.802 1.00 33.38 120 GLY A N 1
ATOM 969 C CA . GLY A 1 120 ? -9.633 -34.884 36.217 1.00 33.38 120 GLY A CA 1
ATOM 970 C C . GLY A 1 120 ? -9.054 -34.765 34.801 1.00 33.38 120 GLY A C 1
ATOM 971 O O . GLY A 1 120 ? -9.783 -34.898 33.830 1.00 33.38 120 GLY A O 1
ATOM 972 N N . ASP A 1 121 ? -7.749 -34.503 34.737 1.00 35.62 121 ASP A N 1
ATOM 973 C CA . ASP A 1 121 ? -6.702 -35.061 33.861 1.00 35.62 121 ASP A CA 1
ATOM 974 C C . ASP A 1 121 ? -6.958 -35.465 32.388 1.00 35.62 121 ASP A C 1
ATOM 976 O O . ASP A 1 121 ? -7.735 -36.350 32.059 1.00 35.62 121 ASP A O 1
ATOM 980 N N . HIS A 1 122 ? -6.121 -34.855 31.538 1.00 40.72 122 HIS A N 1
ATOM 981 C CA . HIS A 1 122 ? -5.322 -35.391 30.424 1.00 40.72 122 HIS A CA 1
ATOM 982 C C . HIS A 1 122 ? -5.821 -36.545 29.516 1.00 40.72 122 HIS A C 1
ATOM 984 O O . HIS A 1 122 ? -6.158 -37.639 29.947 1.00 40.72 122 HIS A O 1
ATOM 990 N N . ALA A 1 123 ? -5.523 -36.322 28.226 1.00 35.97 123 ALA A N 1
ATOM 991 C CA . ALA A 1 123 ? -5.141 -37.271 27.169 1.00 35.97 123 ALA A CA 1
ATOM 992 C C . ALA A 1 123 ? -6.178 -37.682 26.094 1.00 35.97 123 ALA A C 1
ATOM 994 O O . ALA A 1 123 ? -7.157 -38.372 26.338 1.00 35.97 123 ALA A O 1
ATOM 995 N N . HIS A 1 124 ? -5.797 -37.324 24.858 1.00 42.31 124 HIS A N 1
ATOM 996 C CA . HIS A 1 124 ? -6.023 -38.001 23.575 1.00 42.31 124 HIS A CA 1
ATOM 997 C C . HIS A 1 124 ? -7.461 -38.324 23.146 1.00 42.31 124 HIS A C 1
ATOM 999 O O . HIS A 1 124 ? -8.013 -39.367 23.484 1.00 42.31 124 HIS A O 1
ATOM 1005 N N . THR A 1 125 ? -7.987 -37.531 22.208 1.00 38.50 125 THR A N 1
ATOM 1006 C CA . THR A 1 125 ? -9.042 -37.981 21.288 1.00 38.50 125 THR A CA 1
ATOM 1007 C C . THR A 1 125 ? -8.457 -38.301 19.900 1.00 38.50 125 THR A C 1
ATOM 1009 O O . THR A 1 125 ? -7.597 -37.568 19.404 1.00 38.50 125 THR A O 1
ATOM 1012 N N . PRO A 1 126 ? -8.850 -39.431 19.278 1.00 40.31 126 PRO A N 1
ATOM 1013 C CA . PRO A 1 126 ? -8.198 -39.972 18.092 1.00 40.31 126 PRO A CA 1
ATOM 1014 C C . PRO A 1 126 ? -8.721 -39.367 16.777 1.00 40.31 126 PRO A C 1
ATOM 1016 O O . PRO A 1 126 ? -9.884 -39.000 16.633 1.00 40.31 126 PRO A O 1
ATOM 1019 N N . VAL A 1 127 ? -7.822 -39.371 15.792 1.00 51.16 127 VAL A N 1
ATOM 1020 C CA . VAL A 1 127 ? -7.858 -38.858 14.405 1.00 51.16 127 VAL A CA 1
ATOM 1021 C C . VAL A 1 127 ? -8.915 -39.525 13.483 1.00 51.16 127 VAL A C 1
ATOM 1023 O O . VAL A 1 127 ? -8.728 -39.596 12.277 1.00 51.16 127 VAL A O 1
ATOM 1026 N N . ALA A 1 128 ? -10.049 -40.034 13.982 1.00 45.25 128 ALA A N 1
ATOM 1027 C CA . ALA A 1 128 ? -10.904 -40.915 13.161 1.00 45.25 128 ALA A CA 1
ATOM 1028 C C . ALA A 1 128 ? -12.431 -40.758 13.287 1.00 45.25 128 ALA A C 1
ATOM 1030 O O . ALA A 1 128 ? -13.158 -41.644 12.840 1.00 45.25 128 ALA A O 1
ATOM 1031 N N . ALA A 1 129 ? -12.959 -39.660 13.832 1.00 46.03 129 ALA A N 1
ATOM 1032 C CA . ALA A 1 129 ? -14.412 -39.492 13.910 1.00 46.03 129 ALA A CA 1
ATOM 1033 C C . ALA A 1 129 ? -14.850 -38.031 13.792 1.00 46.03 129 ALA A C 1
ATOM 1035 O O . ALA A 1 129 ? -15.158 -37.399 14.791 1.00 46.03 129 ALA A O 1
ATOM 1036 N N . SER A 1 130 ? -14.877 -37.505 12.565 1.00 44.16 130 SER A N 1
ATOM 1037 C CA . SER A 1 130 ? -15.891 -36.540 12.080 1.00 44.16 130 SER A CA 1
ATOM 1038 C C . SER A 1 130 ? -15.761 -36.330 10.565 1.00 44.16 130 SER A C 1
ATOM 1040 O O . SER A 1 130 ? -15.935 -35.243 10.028 1.00 44.16 130 SER A O 1
ATOM 1042 N N . GLN A 1 131 ? -15.489 -37.419 9.839 1.00 48.34 131 GLN A N 1
ATOM 1043 C CA . GLN A 1 131 ? -15.727 -37.518 8.401 1.00 48.34 131 GLN A CA 1
ATOM 1044 C C . GLN A 1 131 ? -17.220 -37.803 8.177 1.00 48.34 131 GLN A C 1
ATOM 1046 O O . GLN A 1 131 ? -17.620 -38.888 7.767 1.00 48.34 131 GLN A O 1
ATOM 1051 N N . LYS A 1 132 ? -18.049 -36.820 8.524 1.00 40.69 132 LYS A N 1
ATOM 1052 C CA . LYS A 1 132 ? -19.437 -36.668 8.077 1.00 40.69 132 LYS A CA 1
ATOM 1053 C C . LYS A 1 132 ? -19.728 -35.172 7.963 1.00 40.69 132 LYS A C 1
ATOM 1055 O O . LYS A 1 132 ? -20.598 -34.645 8.643 1.00 40.69 132 LYS A O 1
ATOM 1060 N N . LEU A 1 133 ? -18.964 -34.477 7.117 1.00 51.28 133 LEU A N 1
ATOM 1061 C CA . LEU A 1 133 ? -19.421 -33.190 6.605 1.00 51.28 133 LEU A CA 1
ATOM 1062 C C . LEU A 1 13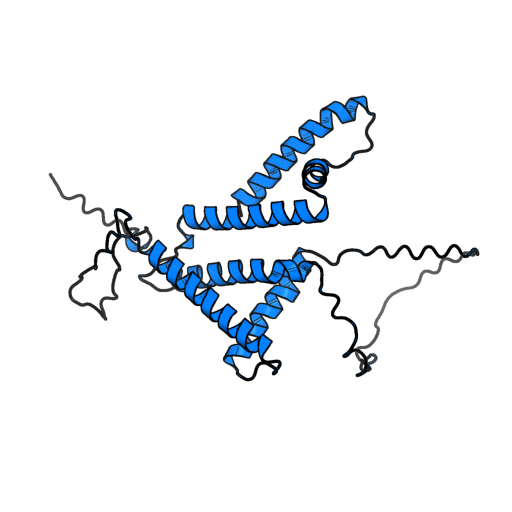3 ? -20.534 -33.488 5.605 1.00 51.28 133 LEU A C 1
ATOM 1064 O O . LEU A 1 133 ? -20.287 -33.956 4.492 1.00 51.28 133 LEU A O 1
ATOM 1068 N N . ASN A 1 134 ? -21.763 -33.307 6.082 1.00 42.22 134 ASN A N 1
ATOM 1069 C CA . ASN A 1 134 ? -22.983 -33.405 5.307 1.00 42.22 134 ASN A CA 1
ATOM 1070 C C . ASN A 1 134 ? -22.836 -32.614 4.006 1.00 42.22 134 ASN A C 1
ATOM 1072 O O . ASN A 1 134 ? -22.538 -31.422 4.000 1.00 42.22 134 ASN A O 1
ATOM 1076 N N . SER A 1 135 ? -23.151 -33.277 2.901 1.00 50.31 135 SER A N 1
ATOM 1077 C CA . SER A 1 135 ? -23.312 -32.708 1.561 1.00 50.31 135 SER A CA 1
ATOM 1078 C C . SER A 1 135 ? -24.464 -31.693 1.446 1.00 50.31 135 SER A C 1
ATOM 1080 O O . SER A 1 135 ? -24.805 -31.276 0.345 1.00 50.31 135 SER A O 1
ATOM 1082 N N . GLU A 1 136 ? -25.061 -31.297 2.569 1.00 46.47 136 GLU A N 1
ATOM 1083 C CA . GLU A 1 136 ? -26.157 -30.332 2.686 1.00 46.47 136 GLU A CA 1
ATOM 1084 C C . GLU A 1 136 ? -25.687 -28.981 3.263 1.00 46.47 136 GLU A C 1
ATOM 1086 O O . GLU A 1 136 ? -26.449 -28.021 3.270 1.00 46.47 136 GLU A O 1
ATOM 1091 N N . ASP A 1 137 ? -24.404 -28.857 3.633 1.00 44.44 137 ASP A N 1
ATOM 1092 C CA . ASP A 1 137 ? -23.772 -27.576 4.001 1.00 44.44 137 ASP A CA 1
ATOM 1093 C C . ASP A 1 137 ? -23.448 -26.698 2.770 1.00 44.44 137 ASP A C 1
ATOM 1095 O O . ASP A 1 137 ? -23.066 -25.536 2.874 1.00 44.44 137 ASP A O 1
ATOM 1099 N N . PHE A 1 138 ? -23.670 -27.219 1.555 1.00 46.50 138 PHE A N 1
ATOM 1100 C CA . PHE A 1 138 ? -23.462 -26.493 0.292 1.00 46.50 138 PHE A CA 1
ATOM 1101 C C . PHE A 1 138 ? -24.454 -25.329 0.072 1.00 46.50 138 PHE A C 1
ATOM 1103 O O . PHE A 1 138 ? -24.364 -24.607 -0.923 1.00 46.50 138 PHE A O 1
ATOM 1110 N N . GLY A 1 139 ? -25.397 -25.138 0.996 1.00 40.75 139 GLY A N 1
ATOM 1111 C CA . GLY A 1 139 ? -26.318 -24.005 1.041 1.00 40.75 139 GLY A CA 1
ATOM 1112 C C . GLY A 1 139 ? -26.201 -23.149 2.301 1.00 40.75 139 GLY A C 1
ATOM 1113 O O . GLY A 1 139 ? -26.967 -22.194 2.425 1.00 40.75 139 GLY A O 1
ATOM 1114 N N . VAL A 1 140 ? -25.276 -23.449 3.223 1.00 49.72 140 VAL A N 1
ATOM 1115 C CA . VAL A 1 140 ? -25.069 -22.592 4.391 1.00 49.72 140 VAL A CA 1
ATOM 1116 C C . VAL A 1 140 ? -24.463 -21.293 3.903 1.00 49.72 140 VAL A C 1
ATOM 1118 O O . VAL A 1 140 ? -23.438 -21.262 3.219 1.00 49.72 140 VAL A O 1
ATOM 1121 N N . THR A 1 141 ? -25.203 -20.221 4.170 1.00 47.44 141 THR A N 1
ATOM 1122 C CA . THR A 1 141 ? -24.861 -18.836 3.895 1.00 47.44 141 THR A CA 1
ATOM 1123 C C . THR A 1 141 ? -23.356 -18.675 4.022 1.00 47.44 141 THR A C 1
ATOM 1125 O O . THR A 1 141 ? -22.803 -18.859 5.103 1.00 47.44 141 THR A O 1
ATOM 1128 N N . ARG A 1 142 ? -22.674 -18.346 2.918 1.00 49.44 142 ARG A N 1
ATOM 1129 C CA . ARG A 1 142 ? -21.338 -17.758 2.999 1.00 49.44 142 ARG A CA 1
ATOM 1130 C C . ARG A 1 142 ? -21.520 -16.427 3.711 1.00 49.44 142 ARG A C 1
ATOM 1132 O O . ARG A 1 142 ? -21.647 -15.398 3.053 1.00 49.44 142 ARG A O 1
ATOM 1139 N N . VAL A 1 143 ? -21.640 -16.464 5.035 1.00 51.47 143 VAL A N 1
ATOM 1140 C CA . VAL A 1 143 ? -21.550 -15.291 5.884 1.00 51.47 143 VAL A CA 1
ATOM 1141 C C . VAL A 1 143 ? -20.126 -14.829 5.641 1.00 51.47 143 VAL A C 1
ATOM 1143 O O . VAL A 1 143 ? -19.172 -15.437 6.119 1.00 51.47 143 VAL A O 1
ATOM 1146 N N . GLY A 1 144 ? -19.975 -13.888 4.706 1.00 62.38 144 GLY A N 1
ATOM 1147 C CA . GLY A 1 144 ? -18.677 -13.336 4.367 1.00 62.38 144 GLY A CA 1
ATOM 1148 C C . GLY A 1 144 ? -18.067 -12.846 5.664 1.00 62.38 144 GLY A C 1
ATOM 1149 O O . GLY A 1 144 ? -18.728 -12.125 6.413 1.00 62.38 144 GLY A O 1
ATOM 1150 N N . HIS A 1 145 ? -16.846 -13.282 5.956 1.00 72.94 145 HIS A N 1
ATOM 1151 C CA . HIS A 1 145 ? -16.164 -12.794 7.140 1.00 72.94 145 HIS A CA 1
ATOM 1152 C C . HIS A 1 145 ? -16.069 -11.267 6.993 1.00 72.94 145 HIS A C 1
ATOM 1154 O O . HIS A 1 145 ? -15.742 -10.818 5.891 1.00 72.94 145 HIS A O 1
ATOM 1160 N N . PRO A 1 146 ? -16.319 -10.441 8.025 1.00 75.94 146 PRO A N 1
ATOM 1161 C CA . PRO A 1 146 ? -16.211 -8.983 7.898 1.00 75.94 146 PRO A CA 1
ATOM 1162 C C . PRO A 1 146 ? -14.863 -8.545 7.300 1.00 75.94 146 PRO A C 1
ATOM 1164 O O . PRO A 1 146 ? -14.784 -7.590 6.537 1.00 75.94 146 PRO A O 1
ATOM 1167 N N . ALA A 1 147 ? -13.805 -9.321 7.550 1.00 78.94 147 ALA A N 1
ATOM 1168 C CA . ALA A 1 147 ? -12.485 -9.155 6.933 1.00 78.94 147 ALA A CA 1
ATOM 1169 C C . ALA A 1 147 ? -12.452 -9.279 5.392 1.00 78.94 147 ALA A C 1
ATOM 1171 O O . ALA A 1 147 ? -11.605 -8.661 4.744 1.00 78.94 147 ALA A O 1
ATOM 1172 N N . ASP A 1 148 ? -13.367 -10.033 4.777 1.00 84.69 148 ASP A N 1
ATOM 1173 C CA . ASP A 1 148 ? -13.406 -10.264 3.327 1.00 84.69 148 ASP A CA 1
ATOM 1174 C C . ASP A 1 148 ? -13.630 -8.958 2.548 1.00 84.69 148 ASP A C 1
ATOM 1176 O O . ASP A 1 148 ? -13.191 -8.839 1.403 1.00 84.69 148 ASP A O 1
ATOM 1180 N N . GLN A 1 149 ? -14.225 -7.936 3.177 1.00 84.94 149 GLN A N 1
ATOM 1181 C CA . GLN A 1 149 ? -14.389 -6.608 2.577 1.00 84.94 149 GLN A CA 1
ATOM 1182 C C . GLN A 1 149 ? -13.058 -5.858 2.394 1.00 84.94 149 GLN A C 1
ATOM 1184 O O . GLN A 1 149 ? -12.948 -4.959 1.556 1.00 84.94 149 GLN A O 1
ATOM 1189 N N . PHE A 1 150 ? -12.033 -6.211 3.174 1.00 88.94 150 PHE A N 1
ATOM 1190 C CA . PHE A 1 150 ? -10.695 -5.624 3.085 1.00 88.94 150 PHE A CA 1
ATOM 1191 C C . PHE A 1 150 ? -9.778 -6.402 2.147 1.00 88.94 150 PHE A C 1
ATOM 1193 O O . PHE A 1 150 ? -8.795 -5.842 1.656 1.00 88.94 150 PHE A O 1
ATOM 1200 N N . ALA A 1 151 ? -10.123 -7.655 1.842 1.00 89.62 151 ALA A N 1
ATOM 1201 C CA . ALA A 1 151 ? -9.303 -8.526 1.015 1.00 89.62 151 ALA A CA 1
ATOM 1202 C C . ALA A 1 151 ? -8.943 -7.915 -0.352 1.00 89.62 151 ALA A C 1
ATOM 1204 O O . ALA A 1 151 ? -7.763 -7.951 -0.692 1.00 89.62 151 ALA A O 1
ATOM 1205 N N . PRO A 1 152 ? -9.855 -7.278 -1.120 1.00 90.50 152 PRO A N 1
ATOM 1206 C CA . PRO A 1 152 ? -9.492 -6.678 -2.405 1.00 90.50 152 PRO A CA 1
ATOM 1207 C C . PRO A 1 152 ? -8.411 -5.600 -2.279 1.00 90.50 152 PRO A C 1
ATOM 1209 O O . PRO A 1 152 ? -7.482 -5.572 -3.080 1.00 90.50 152 PRO A O 1
ATOM 1212 N N . PHE A 1 153 ? -8.491 -4.747 -1.254 1.00 92.00 153 PHE A N 1
ATOM 1213 C CA . PHE A 1 153 ? -7.496 -3.699 -1.022 1.00 92.00 153 PHE A CA 1
ATOM 1214 C C . PHE A 1 153 ? -6.138 -4.301 -0.644 1.00 92.00 153 PHE A C 1
ATOM 1216 O O . PHE A 1 153 ? -5.138 -4.021 -1.306 1.00 92.00 153 PHE A O 1
ATOM 1223 N N . VAL A 1 154 ? -6.109 -5.186 0.358 1.00 92.69 154 VAL A N 1
ATOM 1224 C CA . VAL A 1 154 ? -4.866 -5.824 0.821 1.00 92.69 154 VAL A CA 1
ATOM 1225 C C . VAL A 1 154 ? -4.207 -6.624 -0.303 1.00 92.69 154 VAL A C 1
ATOM 1227 O O . VAL A 1 154 ? -3.005 -6.500 -0.518 1.00 92.69 154 VAL A O 1
ATOM 1230 N N . LEU A 1 155 ? -4.990 -7.380 -1.078 1.00 92.62 155 LEU A N 1
ATOM 1231 C CA . LEU A 1 155 ? -4.493 -8.133 -2.227 1.00 92.62 155 LEU A CA 1
ATOM 1232 C C . LEU A 1 155 ? -3.871 -7.205 -3.283 1.00 92.62 155 LEU A C 1
ATOM 1234 O O . LEU A 1 155 ? -2.808 -7.521 -3.811 1.00 92.62 155 LEU A O 1
ATOM 1238 N N . THR A 1 156 ? -4.491 -6.060 -3.597 1.00 93.44 156 THR A N 1
ATOM 1239 C CA . THR A 1 156 ? -3.927 -5.118 -4.584 1.00 93.44 156 THR A CA 1
ATOM 1240 C C . THR A 1 156 ? -2.605 -4.510 -4.133 1.00 93.44 156 THR A C 1
ATOM 1242 O O . THR A 1 156 ? -1.655 -4.500 -4.912 1.00 93.44 156 THR A O 1
ATOM 1245 N N . VAL A 1 157 ? -2.518 -4.068 -2.875 1.00 93.00 157 VAL A N 1
ATOM 1246 C CA . VAL A 1 157 ? -1.283 -3.520 -2.297 1.00 93.00 157 VAL A CA 1
ATOM 1247 C C . VAL A 1 157 ? -0.194 -4.591 -2.255 1.00 93.00 157 VAL A C 1
ATOM 1249 O O . VAL A 1 157 ? 0.935 -4.334 -2.668 1.00 93.00 157 VAL A O 1
ATOM 1252 N N . PHE A 1 158 ? -0.541 -5.813 -1.841 1.00 93.69 158 PHE A N 1
ATOM 1253 C CA . PHE A 1 158 ? 0.384 -6.942 -1.812 1.00 93.69 158 PHE A CA 1
ATOM 1254 C C . PHE A 1 158 ? 0.973 -7.240 -3.194 1.00 93.69 158 PHE A C 1
ATOM 1256 O O . PHE A 1 158 ? 2.193 -7.281 -3.338 1.00 93.69 158 PHE A O 1
ATOM 1263 N N . PHE A 1 159 ? 0.134 -7.431 -4.218 1.00 93.62 159 PHE A N 1
ATOM 1264 C CA . PHE A 1 159 ? 0.624 -7.762 -5.558 1.00 93.62 159 PHE A CA 1
ATOM 1265 C C . PHE A 1 159 ? 1.409 -6.610 -6.182 1.00 93.62 159 PHE A C 1
ATOM 1267 O O . PHE A 1 159 ? 2.419 -6.856 -6.835 1.00 93.62 159 PHE A O 1
ATOM 1274 N N . PHE A 1 160 ? 1.006 -5.364 -5.935 1.00 94.56 160 PHE A N 1
ATOM 1275 C CA . PHE A 1 160 ? 1.766 -4.205 -6.385 1.00 94.56 160 PHE A CA 1
ATOM 1276 C C . PHE A 1 160 ? 3.181 -4.189 -5.790 1.00 94.56 160 PHE A C 1
ATOM 1278 O O . PHE A 1 160 ? 4.159 -4.132 -6.536 1.00 94.56 160 PHE A O 1
ATOM 1285 N N . ILE A 1 161 ? 3.304 -4.323 -4.463 1.00 94.06 161 ILE A N 1
ATOM 1286 C CA . ILE A 1 161 ? 4.604 -4.385 -3.778 1.00 94.06 161 ILE A CA 1
ATOM 1287 C C . ILE A 1 161 ? 5.410 -5.595 -4.262 1.00 94.06 161 ILE A C 1
ATOM 1289 O O . ILE A 1 161 ? 6.603 -5.468 -4.535 1.00 94.06 161 ILE A O 1
ATOM 1293 N N . LEU A 1 162 ? 4.764 -6.754 -4.422 1.00 93.75 162 LEU A N 1
ATOM 1294 C CA . LEU A 1 162 ? 5.393 -7.966 -4.938 1.00 93.75 162 LEU A CA 1
ATOM 1295 C C . LEU A 1 162 ? 6.002 -7.733 -6.323 1.00 93.75 162 LEU A C 1
ATOM 1297 O O . LEU A 1 162 ? 7.152 -8.105 -6.537 1.00 93.75 162 LEU A O 1
ATOM 1301 N N . PHE A 1 163 ? 5.274 -7.113 -7.256 1.00 93.75 163 PHE A N 1
ATOM 1302 C CA . PHE A 1 163 ? 5.804 -6.839 -8.592 1.00 93.75 163 PHE A CA 1
ATOM 1303 C C . PHE A 1 163 ? 6.903 -5.789 -8.576 1.00 93.75 163 PHE A C 1
ATOM 1305 O O . PHE A 1 163 ? 7.910 -5.991 -9.245 1.00 93.75 163 PHE A O 1
ATOM 1312 N N . CYS A 1 164 ? 6.771 -4.724 -7.788 1.00 92.12 164 CYS A N 1
ATOM 1313 C CA . CYS A 1 164 ? 7.848 -3.749 -7.626 1.00 92.12 164 CYS A CA 1
ATOM 1314 C C . CYS A 1 164 ? 9.131 -4.408 -7.096 1.00 92.12 164 CYS A C 1
ATOM 1316 O O . CYS A 1 164 ? 10.205 -4.191 -7.654 1.00 92.12 164 CYS A O 1
ATOM 1318 N N . ASN A 1 165 ? 9.017 -5.275 -6.088 1.00 93.00 165 ASN A N 1
ATOM 1319 C CA . ASN A 1 165 ? 10.160 -5.984 -5.511 1.00 93.00 165 ASN A CA 1
ATOM 1320 C C . ASN A 1 165 ? 10.717 -7.061 -6.460 1.00 93.00 165 ASN A C 1
ATOM 1322 O O . ASN A 1 165 ? 11.927 -7.270 -6.511 1.00 93.00 165 ASN A O 1
ATOM 1326 N N . LEU A 1 166 ? 9.860 -7.718 -7.248 1.00 92.88 166 LEU A N 1
ATOM 1327 C CA . LEU A 1 166 ? 10.284 -8.681 -8.265 1.00 92.88 166 LEU A CA 1
ATOM 1328 C C . LEU A 1 166 ? 11.030 -7.993 -9.416 1.00 92.88 166 LEU A C 1
ATOM 1330 O O . LEU A 1 166 ? 12.060 -8.495 -9.857 1.00 92.88 166 LEU A O 1
ATOM 1334 N N . LEU A 1 167 ? 10.544 -6.835 -9.875 1.00 90.75 167 LEU A N 1
ATOM 1335 C CA . LEU A 1 167 ? 11.239 -6.002 -10.859 1.00 90.75 167 LEU A CA 1
ATOM 1336 C C . LEU A 1 167 ? 12.573 -5.494 -10.298 1.00 90.75 167 LEU A C 1
ATOM 1338 O O . LEU A 1 167 ? 13.568 -5.502 -11.016 1.00 90.75 167 LEU A O 1
ATOM 1342 N N . GLY A 1 168 ? 12.621 -5.153 -9.007 1.00 87.00 168 GLY A N 1
ATOM 1343 C CA . GLY A 1 168 ? 13.844 -4.744 -8.315 1.00 87.00 168 GLY A CA 1
ATOM 1344 C C . GLY A 1 168 ? 14.929 -5.815 -8.222 1.00 87.00 168 GLY A C 1
ATOM 1345 O O . GLY A 1 168 ? 16.108 -5.474 -8.151 1.00 87.00 168 GLY A O 1
ATOM 1346 N N . ALA A 1 169 ? 14.561 -7.098 -8.273 1.00 89.06 169 ALA A N 1
ATOM 1347 C CA . ALA A 1 169 ? 15.517 -8.203 -8.304 1.00 89.06 169 ALA A CA 1
ATOM 1348 C C . ALA A 1 169 ? 16.183 -8.389 -9.682 1.00 89.06 169 ALA A C 1
ATOM 1350 O O . ALA A 1 169 ? 17.219 -9.051 -9.781 1.00 89.06 169 ALA A O 1
ATOM 1351 N N . ILE A 1 170 ? 15.603 -7.825 -10.748 1.00 86.44 170 ILE A N 1
ATOM 1352 C CA . ILE A 1 170 ? 16.177 -7.892 -12.092 1.00 86.44 170 ILE A CA 1
ATOM 1353 C C . ILE A 1 170 ? 17.298 -6.845 -12.182 1.00 86.44 170 ILE A C 1
ATOM 1355 O O . ILE A 1 170 ? 17.045 -5.657 -11.944 1.00 86.44 170 ILE A O 1
ATOM 1359 N N . PRO A 1 171 ? 18.533 -7.245 -12.549 1.00 80.81 171 PRO A N 1
ATOM 1360 C CA . PRO A 1 171 ? 19.608 -6.280 -12.753 1.00 80.81 171 PRO A CA 1
ATOM 1361 C C . PRO A 1 171 ? 19.168 -5.238 -13.794 1.00 80.81 171 PRO A C 1
ATOM 1363 O O . PRO A 1 171 ? 18.417 -5.573 -14.708 1.00 80.81 171 PRO A O 1
ATOM 1366 N N . TRP A 1 172 ? 19.635 -3.992 -13.663 1.00 78.25 172 TRP A N 1
ATOM 1367 C CA . TRP A 1 172 ? 19.312 -2.830 -14.522 1.00 78.25 172 TRP A CA 1
ATOM 1368 C C . TRP A 1 172 ? 17.984 -2.103 -14.230 1.00 78.25 172 TRP A C 1
ATOM 1370 O O . TRP A 1 172 ? 17.914 -0.880 -14.393 1.00 78.25 172 TRP A O 1
ATOM 1380 N N . LEU A 1 173 ? 16.943 -2.798 -13.753 1.00 80.31 173 LEU A N 1
ATOM 1381 C CA . LEU A 1 173 ? 15.638 -2.169 -13.493 1.00 80.31 173 LEU A CA 1
ATOM 1382 C C . LEU A 1 173 ? 15.634 -1.344 -12.197 1.00 80.31 173 LEU A C 1
ATOM 1384 O O . LEU A 1 173 ? 15.229 -0.181 -12.211 1.00 80.31 173 LEU A O 1
ATOM 1388 N N . GLY A 1 174 ? 16.155 -1.906 -11.102 1.00 82.25 174 GLY A N 1
ATOM 1389 C CA . GLY A 1 174 ? 16.063 -1.299 -9.770 1.00 82.25 174 GLY A CA 1
ATOM 1390 C C . GLY A 1 174 ? 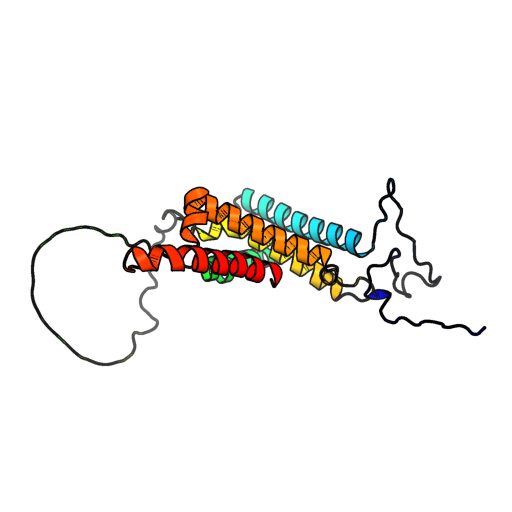14.650 -1.391 -9.179 1.00 82.25 174 GLY A C 1
ATOM 1391 O O . GLY A 1 174 ? 13.705 -1.793 -9.856 1.00 82.25 174 GLY A O 1
ATOM 1392 N N . SER A 1 175 ? 14.509 -1.065 -7.891 1.00 86.38 175 SER A N 1
ATOM 1393 C CA . SER A 1 175 ? 13.243 -1.226 -7.162 1.00 86.38 175 SER A CA 1
ATOM 1394 C C . SER A 1 175 ? 12.525 0.115 -6.996 1.00 86.38 175 SER A C 1
ATOM 1396 O O . SER A 1 175 ? 13.038 0.961 -6.258 1.00 86.38 175 SER A O 1
ATOM 1398 N N . PRO A 1 176 ? 11.328 0.320 -7.582 1.00 86.00 176 PRO A N 1
ATOM 1399 C CA . PRO A 1 176 ? 10.581 1.568 -7.399 1.00 86.00 176 PRO A CA 1
ATOM 1400 C C . PRO A 1 176 ? 10.211 1.853 -5.935 1.00 86.00 176 PRO A C 1
ATOM 1402 O O . PRO A 1 176 ? 10.168 3.000 -5.503 1.00 86.00 176 PRO A O 1
ATOM 1405 N N . THR A 1 177 ? 10.049 0.800 -5.126 1.00 86.94 177 THR A N 1
ATOM 1406 C CA . THR A 1 177 ? 9.832 0.884 -3.668 1.00 86.94 177 THR A CA 1
ATOM 1407 C C . THR A 1 177 ? 11.026 1.450 -2.892 1.00 86.94 177 THR A C 1
ATOM 1409 O O . THR A 1 177 ? 10.893 1.764 -1.714 1.00 86.94 177 THR A O 1
ATOM 1412 N N . GLY A 1 178 ? 12.189 1.627 -3.529 1.00 83.81 178 GLY A N 1
ATOM 1413 C CA . GLY A 1 178 ? 13.326 2.341 -2.946 1.00 83.81 178 GLY A CA 1
ATOM 1414 C C . GLY A 1 178 ? 13.135 3.862 -2.886 1.00 83.81 178 GLY A C 1
ATOM 1415 O O . GLY A 1 178 ? 13.928 4.547 -2.241 1.00 83.81 178 GLY A O 1
ATOM 1416 N N . HIS A 1 179 ? 12.101 4.405 -3.540 1.00 85.62 179 HIS A N 1
ATOM 1417 C CA . HIS A 1 179 ? 11.815 5.835 -3.550 1.00 85.62 179 HIS A CA 1
ATOM 1418 C C . HIS A 1 179 ? 10.808 6.215 -2.454 1.00 85.62 179 HIS A C 1
ATOM 1420 O O . HIS A 1 179 ? 9.691 5.697 -2.404 1.00 85.62 179 HIS A O 1
ATOM 1426 N N . LEU A 1 180 ? 11.173 7.182 -1.601 1.00 86.38 180 LEU A N 1
ATOM 1427 C CA . LEU A 1 180 ? 10.357 7.592 -0.448 1.00 86.38 180 LEU A CA 1
ATOM 1428 C C . LEU A 1 180 ? 8.943 8.039 -0.834 1.00 86.38 180 LEU A C 1
ATOM 1430 O O . LEU A 1 180 ? 8.001 7.795 -0.086 1.00 86.38 180 LEU A O 1
ATOM 1434 N N . SER A 1 181 ? 8.774 8.671 -1.998 1.00 87.88 181 SER A N 1
ATOM 1435 C CA . SER A 1 181 ? 7.450 9.103 -2.460 1.00 87.88 181 SER A CA 1
ATOM 1436 C C . SER A 1 181 ? 6.507 7.926 -2.711 1.00 87.88 181 SER A C 1
ATOM 1438 O O . SER A 1 181 ? 5.324 8.032 -2.406 1.00 87.88 181 SER A O 1
ATOM 1440 N N . VAL A 1 182 ? 7.016 6.799 -3.217 1.00 87.94 182 VAL A N 1
ATOM 1441 C CA . VAL A 1 182 ? 6.203 5.615 -3.538 1.00 87.94 182 VAL A CA 1
ATOM 1442 C C . VAL A 1 182 ? 5.721 4.960 -2.253 1.00 87.94 182 VAL A C 1
ATOM 1444 O O . VAL A 1 182 ? 4.523 4.744 -2.068 1.00 87.94 182 VAL A O 1
ATOM 1447 N N . THR A 1 183 ? 6.644 4.729 -1.321 1.00 90.31 183 THR A N 1
ATOM 1448 C CA . THR A 1 183 ? 6.329 4.183 0.003 1.00 90.31 183 THR A CA 1
ATOM 1449 C C . THR A 1 183 ? 5.406 5.118 0.779 1.00 90.31 183 THR A C 1
ATOM 1451 O O . THR A 1 183 ? 4.432 4.664 1.371 1.00 90.31 183 THR A O 1
ATOM 1454 N N . GLY A 1 184 ? 5.629 6.433 0.695 1.00 90.75 184 GLY A N 1
ATOM 1455 C CA . GLY A 1 184 ? 4.766 7.438 1.313 1.00 90.75 184 GLY A CA 1
ATOM 1456 C C . GLY A 1 184 ? 3.334 7.421 0.772 1.00 90.75 184 GLY A C 1
ATOM 1457 O O . GLY A 1 184 ? 2.386 7.520 1.548 1.00 90.75 184 GLY A O 1
ATOM 1458 N N . ILE A 1 185 ? 3.147 7.243 -0.541 1.00 91.62 185 ILE A N 1
ATOM 1459 C CA . ILE A 1 185 ? 1.811 7.117 -1.145 1.00 91.62 185 ILE A CA 1
ATOM 1460 C C . ILE A 1 185 ? 1.133 5.813 -0.709 1.00 91.62 185 ILE A C 1
ATOM 1462 O O . ILE A 1 185 ? -0.052 5.834 -0.373 1.00 91.62 185 ILE A O 1
ATOM 1466 N N . LEU A 1 186 ? 1.859 4.690 -0.668 1.00 91.50 186 LEU A N 1
ATOM 1467 C CA . LEU A 1 186 ? 1.315 3.418 -0.180 1.00 91.50 186 LEU A CA 1
ATOM 1468 C C . LEU A 1 186 ? 0.889 3.518 1.290 1.00 91.50 186 LEU A C 1
ATOM 1470 O O . LEU A 1 186 ? -0.252 3.179 1.610 1.00 91.50 186 LEU A O 1
ATOM 1474 N N . ALA A 1 187 ? 1.743 4.071 2.151 1.00 92.19 187 ALA A N 1
ATOM 1475 C CA . ALA A 1 187 ? 1.439 4.342 3.553 1.00 92.19 187 ALA A CA 1
ATOM 1476 C C . ALA A 1 187 ? 0.194 5.232 3.708 1.00 92.19 187 ALA A C 1
ATOM 1478 O O . ALA A 1 187 ? -0.727 4.911 4.465 1.00 92.19 187 ALA A O 1
ATOM 1479 N N . MET A 1 188 ? 0.110 6.305 2.916 1.00 92.50 188 MET A N 1
ATOM 1480 C CA . MET A 1 188 ? -1.050 7.195 2.893 1.00 92.50 188 MET A CA 1
ATOM 1481 C C . MET A 1 188 ? -2.325 6.472 2.438 1.00 92.50 188 MET A C 1
ATOM 1483 O O . MET A 1 188 ? -3.391 6.680 3.012 1.00 92.50 188 MET A O 1
ATOM 1487 N N . SER A 1 189 ? -2.238 5.593 1.438 1.00 93.06 189 SER A N 1
ATOM 1488 C CA . SER A 1 189 ? -3.393 4.831 0.948 1.00 93.06 189 SER A CA 1
ATOM 1489 C C . SER A 1 189 ? -3.964 3.890 2.016 1.00 93.06 189 SER A C 1
ATOM 1491 O O . SER A 1 189 ? -5.184 3.807 2.179 1.00 93.06 189 SER A O 1
ATOM 1493 N N . VAL A 1 190 ? -3.093 3.238 2.796 1.00 92.62 190 VAL A N 1
ATOM 1494 C CA . VAL A 1 190 ? -3.484 2.373 3.918 1.00 92.62 190 VAL A CA 1
ATOM 1495 C C . VAL A 1 190 ? -4.111 3.209 5.028 1.00 92.62 190 VAL A C 1
ATOM 1497 O O . VAL A 1 190 ? -5.199 2.873 5.493 1.00 92.62 190 VAL A O 1
ATOM 1500 N N . PHE A 1 191 ? -3.490 4.336 5.387 1.00 92.31 191 PHE A N 1
ATOM 1501 C CA . PHE A 1 191 ? -4.039 5.270 6.370 1.00 92.31 191 PHE A CA 1
ATOM 1502 C C . PHE A 1 191 ? -5.453 5.727 5.999 1.00 92.31 191 PHE A C 1
ATOM 1504 O O . PHE A 1 191 ? -6.376 5.621 6.808 1.00 92.31 191 PHE A O 1
ATOM 1511 N N . VAL A 1 192 ? -5.657 6.159 4.751 1.00 93.12 192 VAL A N 1
ATOM 1512 C CA . VAL A 1 192 ? -6.981 6.552 4.253 1.00 93.12 192 VAL A CA 1
ATOM 1513 C C . VAL A 1 192 ? -7.964 5.388 4.361 1.00 93.12 192 VAL A C 1
ATOM 1515 O O . VAL A 1 192 ? -9.080 5.581 4.842 1.00 93.12 192 VAL A O 1
ATOM 1518 N N . ARG A 1 193 ? -7.575 4.166 3.974 1.00 92.06 193 ARG A N 1
ATOM 1519 C CA . ARG A 1 193 ? -8.476 3.008 4.056 1.00 92.06 193 ARG A CA 1
ATOM 1520 C C . ARG A 1 193 ? -8.889 2.694 5.494 1.00 92.06 193 ARG A C 1
ATOM 1522 O O . ARG A 1 193 ? -10.065 2.384 5.702 1.00 92.06 193 ARG A O 1
ATOM 1529 N N . VAL A 1 194 ? -7.966 2.798 6.450 1.00 89.81 194 VAL A N 1
ATOM 1530 C CA . VAL A 1 194 ? -8.216 2.583 7.884 1.00 89.81 194 VAL A CA 1
ATOM 1531 C C . VAL A 1 194 ? -9.148 3.652 8.443 1.00 89.81 194 VAL A C 1
ATOM 1533 O O . VAL A 1 194 ? -10.148 3.308 9.066 1.00 89.81 194 VAL A O 1
ATOM 1536 N N . VAL A 1 195 ? -8.891 4.934 8.165 1.00 90.38 195 VAL A N 1
ATOM 1537 C CA . VAL A 1 195 ? -9.760 6.035 8.614 1.00 90.38 195 VAL A CA 1
ATOM 1538 C C . VAL A 1 195 ? -11.169 5.893 8.038 1.00 90.38 195 VAL A C 1
ATOM 1540 O O . VAL A 1 195 ? -12.147 6.051 8.769 1.00 90.38 195 VAL A O 1
ATOM 1543 N N . LEU A 1 196 ? -11.292 5.554 6.749 1.00 90.62 196 LEU A N 1
ATOM 1544 C CA . LEU A 1 196 ? -12.591 5.348 6.106 1.00 90.62 196 LEU A CA 1
ATOM 1545 C C . LEU A 1 196 ? -13.351 4.165 6.713 1.00 90.62 196 LEU A C 1
ATOM 1547 O O . LEU A 1 196 ? -14.543 4.292 6.972 1.00 90.62 196 LEU A O 1
ATOM 1551 N N . ALA A 1 197 ? -12.677 3.038 6.960 1.00 87.62 197 ALA A N 1
ATOM 1552 C CA . ALA A 1 197 ? -13.313 1.865 7.555 1.00 87.62 197 ALA A CA 1
ATOM 1553 C C . ALA A 1 197 ? -13.702 2.093 9.021 1.00 87.62 197 ALA A C 1
ATOM 1555 O O . ALA A 1 197 ? -14.822 1.801 9.418 1.00 87.62 197 ALA A O 1
ATOM 1556 N N . GLY A 1 198 ? -12.813 2.684 9.822 1.00 84.88 198 GLY A N 1
ATOM 1557 C CA . GLY A 1 198 ? -13.121 3.017 11.212 1.00 84.88 198 GLY A CA 1
ATOM 1558 C C . GLY A 1 198 ? -14.279 4.011 11.321 1.00 84.88 198 GLY A C 1
ATOM 1559 O O . GLY A 1 198 ? -15.148 3.867 12.180 1.00 84.88 198 GLY A O 1
ATOM 1560 N N . SER A 1 199 ? -14.343 4.978 10.400 1.00 88.06 199 SER A N 1
ATOM 1561 C CA . SER A 1 199 ? -15.448 5.938 10.327 1.00 88.06 199 SER A CA 1
ATOM 1562 C C . SER A 1 199 ? -16.765 5.319 9.857 1.00 88.06 199 SER A C 1
ATOM 1564 O O . SER A 1 199 ? -17.816 5.844 10.222 1.00 88.06 199 SER A O 1
ATOM 1566 N N . SER A 1 200 ? -16.744 4.250 9.049 1.00 84.19 200 SER A N 1
ATOM 1567 C CA . SER A 1 200 ? -17.974 3.593 8.586 1.00 84.19 200 SER A CA 1
ATOM 1568 C C . SER A 1 200 ? -18.615 2.707 9.652 1.00 84.19 200 SER A C 1
ATOM 1570 O O . SER A 1 200 ? -19.836 2.623 9.680 1.00 84.19 200 SER A O 1
ATOM 1572 N N . GLU A 1 201 ? -17.826 2.111 10.549 1.00 82.12 201 GLU A N 1
ATOM 1573 C CA . GLU A 1 201 ? -18.346 1.252 11.627 1.00 82.12 201 GLU A CA 1
ATOM 1574 C C . GLU A 1 201 ? -18.842 2.058 12.841 1.00 82.12 201 GLU A C 1
ATOM 1576 O O . GLU A 1 201 ? -19.899 1.785 13.401 1.00 82.12 201 GLU A O 1
ATOM 1581 N N . LEU A 1 202 ? -18.095 3.089 13.253 1.00 81.94 202 LEU A N 1
ATOM 1582 C CA . LEU A 1 202 ? -18.381 3.863 14.474 1.00 81.94 202 LEU A CA 1
ATOM 1583 C C . LEU A 1 202 ? -19.101 5.194 14.188 1.00 81.94 202 LEU A C 1
ATOM 1585 O O . LEU A 1 202 ? -19.491 5.911 15.113 1.00 81.94 202 LEU A O 1
ATOM 1589 N N . GLY A 1 203 ? -19.250 5.562 12.912 1.00 83.94 203 GLY A N 1
ATOM 1590 C CA . GLY A 1 203 ? -19.577 6.920 12.475 1.00 83.94 203 GLY A CA 1
ATOM 1591 C C . GLY A 1 203 ? -18.380 7.865 12.635 1.00 83.94 203 GLY A C 1
ATOM 1592 O O . GLY A 1 203 ? -17.544 7.678 13.512 1.00 83.94 203 GLY A O 1
ATOM 1593 N N . VAL A 1 204 ? -18.293 8.931 11.831 1.00 82.75 204 VAL A N 1
ATOM 1594 C CA . VAL A 1 204 ? -17.134 9.855 11.852 1.00 82.75 204 VAL A CA 1
ATOM 1595 C C . VAL A 1 204 ? -16.862 10.380 13.266 1.00 82.75 204 VAL A C 1
ATOM 1597 O O . VAL A 1 204 ? -15.752 10.277 13.775 1.00 82.75 204 VAL A O 1
ATOM 1600 N N . VAL A 1 205 ? -17.890 10.885 13.952 1.00 80.25 205 VAL A N 1
ATOM 1601 C CA . VAL A 1 205 ? -17.750 11.418 15.319 1.00 80.25 205 VAL A CA 1
ATOM 1602 C C . VAL A 1 205 ? -17.479 10.311 16.344 1.00 80.25 205 VAL A C 1
ATOM 1604 O O . VAL A 1 205 ? -16.777 10.552 17.326 1.00 80.25 205 VAL A O 1
ATOM 1607 N N . GLY A 1 206 ? -18.021 9.109 16.138 1.00 81.62 206 GLY A N 1
ATOM 1608 C CA . GLY A 1 206 ? -17.788 7.972 17.026 1.00 81.62 206 GLY A CA 1
ATOM 1609 C C . GLY A 1 206 ? -16.376 7.415 16.894 1.00 81.62 206 GLY A C 1
ATOM 1610 O O . GLY A 1 206 ? -15.759 7.147 17.915 1.00 81.62 206 GLY A O 1
ATOM 1611 N N . PHE A 1 207 ? -15.818 7.362 15.683 1.00 84.94 207 PHE A N 1
ATOM 1612 C CA . PHE A 1 207 ? -14.429 6.980 15.423 1.00 84.94 207 PHE A CA 1
ATOM 1613 C C . PHE A 1 207 ? -13.453 7.878 16.188 1.00 84.94 207 PHE A C 1
ATOM 1615 O O . PHE A 1 207 ? -12.651 7.390 16.980 1.00 84.94 207 PHE A O 1
ATOM 1622 N N . TRP A 1 208 ? -13.582 9.202 16.047 1.00 81.31 208 TRP A N 1
ATOM 1623 C CA . TRP A 1 208 ? -12.700 10.146 16.745 1.00 81.31 208 TRP A CA 1
ATOM 1624 C C . TRP A 1 208 ? -12.856 10.115 18.269 1.00 81.31 208 TRP A C 1
ATOM 1626 O O . TRP A 1 208 ? -11.892 10.396 18.978 1.00 81.31 208 TRP A O 1
ATOM 1636 N N . LYS A 1 209 ? -14.044 9.769 18.786 1.00 79.44 209 LYS A N 1
ATOM 1637 C CA . LYS A 1 209 ? -14.273 9.570 20.227 1.00 79.44 209 LYS A CA 1
ATOM 1638 C C . LYS A 1 209 ? -13.767 8.216 20.723 1.00 79.44 209 LYS A C 1
ATOM 1640 O O . LYS A 1 209 ? -13.340 8.133 21.866 1.00 79.44 209 LYS A O 1
ATOM 1645 N N . ALA A 1 210 ? -13.798 7.185 19.882 1.00 78.81 210 ALA A N 1
ATOM 1646 C CA . ALA A 1 210 ? -13.311 5.846 20.195 1.00 78.81 210 ALA A CA 1
ATOM 1647 C C . ALA A 1 210 ? -11.779 5.780 20.295 1.00 78.81 210 ALA A C 1
ATOM 1649 O O . ALA A 1 210 ? -11.266 4.888 20.960 1.00 78.81 210 ALA A O 1
ATOM 1650 N N . LEU A 1 211 ? -11.060 6.750 19.713 1.00 81.75 211 LEU A N 1
ATOM 1651 C CA . LEU A 1 211 ? -9.612 6.911 19.909 1.00 81.75 211 LEU A CA 1
ATOM 1652 C C . LEU A 1 211 ? -9.231 7.154 21.379 1.00 81.75 211 LEU A C 1
ATOM 1654 O O . LEU A 1 211 ? -8.103 6.887 21.770 1.00 81.75 211 LEU A O 1
ATOM 1658 N N . ALA A 1 212 ? -10.147 7.662 22.207 1.00 79.00 212 ALA A N 1
ATOM 1659 C CA . ALA A 1 212 ? -9.928 7.773 23.643 1.00 79.00 212 ALA A CA 1
ATOM 1660 C C . ALA A 1 212 ? -10.718 6.672 24.374 1.00 79.00 212 ALA A C 1
ATOM 1662 O O . ALA A 1 212 ? -11.953 6.725 24.396 1.00 79.00 212 ALA A O 1
ATOM 1663 N N . PRO A 1 213 ? -10.049 5.694 25.012 1.00 69.81 213 PRO A N 1
ATOM 1664 C CA . PRO A 1 213 ? -10.720 4.700 25.838 1.00 69.81 213 PRO A CA 1
ATOM 1665 C C . PRO A 1 213 ? -11.493 5.380 26.969 1.00 69.81 213 PRO A C 1
ATOM 1667 O O . PRO A 1 213 ? -10.982 6.281 27.642 1.00 69.81 213 PRO A O 1
ATOM 1670 N N . LYS A 1 214 ? -12.728 4.935 27.216 1.00 65.69 214 LYS A N 1
ATOM 1671 C CA . LYS A 1 214 ? -13.479 5.364 28.399 1.00 65.69 214 LYS A CA 1
ATOM 1672 C C . LYS A 1 214 ? -12.866 4.667 29.606 1.00 65.69 214 LYS A C 1
ATOM 1674 O O . LYS A 1 214 ? -13.057 3.471 29.787 1.00 65.69 214 LYS A O 1
ATOM 1679 N N . MET A 1 215 ? -12.096 5.401 30.395 1.00 69.44 215 MET A N 1
ATOM 1680 C CA . MET A 1 215 ? -11.619 4.905 31.679 1.00 69.44 215 MET A CA 1
ATOM 1681 C C . MET A 1 215 ? -12.611 5.318 32.764 1.00 69.44 215 MET A C 1
ATOM 1683 O O . MET A 1 215 ? -12.990 6.491 32.825 1.00 69.44 215 MET A O 1
ATOM 1687 N N . ASP A 1 216 ? -12.994 4.379 33.629 1.00 68.56 216 ASP A N 1
ATOM 1688 C CA . ASP A 1 216 ? -13.786 4.649 34.833 1.00 68.56 216 ASP A CA 1
ATOM 1689 C C . ASP A 1 216 ? -12.921 5.379 35.869 1.00 68.56 216 ASP A C 1
ATOM 1691 O O . ASP A 1 216 ? -12.432 4.810 36.845 1.00 68.56 216 ASP A O 1
ATOM 1695 N N . LEU A 1 217 ? -12.670 6.665 35.617 1.00 73.75 217 LEU A N 1
ATOM 1696 C CA . LEU A 1 217 ? -11.978 7.563 36.533 1.00 73.75 217 LEU A CA 1
ATOM 1697 C C . LEU A 1 217 ? -12.960 8.569 37.146 1.00 73.75 217 LEU A C 1
ATOM 1699 O O . LEU A 1 217 ? -13.912 8.993 36.483 1.00 73.75 217 LEU A O 1
ATOM 1703 N N . PRO A 1 218 ? -12.696 9.039 38.381 1.00 79.62 218 PRO A N 1
ATOM 1704 C CA . PRO A 1 218 ? -13.403 10.177 38.957 1.00 79.62 218 PRO A CA 1
ATOM 1705 C C . PRO A 1 218 ? -13.430 11.346 37.964 1.00 79.62 218 PRO A C 1
ATOM 1707 O O . PRO A 1 218 ? -12.390 11.704 37.406 1.00 79.62 218 PRO A O 1
ATOM 1710 N N . ALA A 1 219 ? -14.604 11.952 37.754 1.00 77.25 219 ALA A N 1
ATOM 1711 C CA . ALA A 1 219 ? -14.872 12.888 36.651 1.00 77.25 219 ALA A CA 1
ATOM 1712 C C . ALA A 1 219 ? -13.851 14.039 36.522 1.00 77.25 219 ALA A C 1
ATOM 1714 O O . ALA A 1 219 ? -13.551 14.493 35.419 1.00 77.25 219 ALA A O 1
ATOM 1715 N N . ILE A 1 220 ? -13.275 14.475 37.645 1.00 79.12 220 ILE A N 1
ATOM 1716 C CA . ILE A 1 220 ? -12.269 15.543 37.703 1.00 79.12 220 ILE A CA 1
ATOM 1717 C C . ILE A 1 220 ? -10.923 15.090 37.109 1.00 79.12 220 ILE A C 1
ATOM 1719 O O . ILE A 1 220 ? -10.283 15.856 36.395 1.00 79.12 220 ILE A O 1
ATOM 1723 N N . MET A 1 221 ? -10.501 13.845 37.355 1.00 73.31 221 MET A N 1
ATOM 1724 C CA . MET A 1 221 ? -9.267 13.299 36.771 1.00 73.31 221 MET A CA 1
ATOM 1725 C C . MET A 1 221 ? -9.461 12.898 35.306 1.00 73.31 221 MET A C 1
ATOM 1727 O O . MET A 1 221 ? -8.574 13.116 34.481 1.00 73.31 221 MET A O 1
ATOM 1731 N N . ALA A 1 222 ? -10.641 12.377 34.962 1.00 75.75 222 ALA A N 1
ATOM 1732 C CA . ALA A 1 222 ? -10.990 12.020 33.589 1.00 75.75 222 ALA A CA 1
ATOM 1733 C C . ALA A 1 222 ? -10.919 13.232 32.641 1.00 75.75 222 ALA A C 1
ATOM 1735 O O . ALA A 1 222 ? -10.386 13.117 31.538 1.00 75.75 222 ALA A O 1
ATOM 1736 N N . ALA A 1 223 ? -11.368 14.410 33.088 1.00 79.81 223 ALA A N 1
ATOM 1737 C CA . ALA A 1 223 ? -11.349 15.633 32.283 1.00 79.81 223 ALA A CA 1
ATOM 1738 C C . ALA A 1 223 ? -9.938 16.064 31.828 1.00 79.81 223 ALA A C 1
ATOM 1740 O O . ALA A 1 223 ? -9.808 16.662 30.762 1.00 79.81 223 ALA A O 1
ATOM 1741 N N . LEU A 1 224 ? -8.888 15.748 32.597 1.00 81.94 224 LEU A N 1
ATOM 1742 C CA . LEU A 1 224 ? -7.500 16.090 32.259 1.00 81.94 224 LEU A CA 1
ATOM 1743 C C . LEU A 1 224 ? -6.790 14.981 31.472 1.00 81.94 224 LEU A C 1
ATOM 1745 O O . LEU A 1 224 ? -6.021 15.266 30.558 1.00 81.94 224 LEU A O 1
ATOM 1749 N N . ILE A 1 225 ? -7.049 13.714 31.802 1.00 83.19 225 ILE A N 1
ATOM 1750 C CA . ILE A 1 225 ? -6.313 12.582 31.224 1.00 83.19 225 ILE A CA 1
ATOM 1751 C C . ILE A 1 225 ? -6.863 12.189 29.844 1.00 83.19 225 ILE A C 1
ATOM 1753 O O . ILE A 1 225 ? -6.085 11.870 28.949 1.00 83.19 225 ILE A O 1
ATOM 1757 N N . ILE A 1 226 ? -8.182 12.259 29.633 1.00 84.44 226 ILE A N 1
ATOM 1758 C CA . ILE A 1 226 ? -8.822 11.932 28.347 1.00 84.44 226 ILE A CA 1
ATOM 1759 C C . ILE A 1 226 ? -8.241 12.732 27.165 1.00 84.44 226 ILE A C 1
ATOM 1761 O O . ILE A 1 226 ? -7.878 12.102 26.171 1.00 84.44 226 ILE A O 1
ATOM 1765 N N . PRO A 1 227 ? -8.097 14.074 27.220 1.00 85.69 227 PRO A N 1
ATOM 1766 C CA . PRO A 1 227 ? -7.527 14.822 26.098 1.00 85.69 227 PRO A CA 1
ATOM 1767 C C . PRO A 1 227 ? -6.048 14.493 25.854 1.00 85.69 227 PRO A C 1
ATOM 1769 O O . PRO A 1 227 ? -5.605 14.495 24.706 1.00 85.69 227 PRO A O 1
ATOM 1772 N N . MET A 1 228 ? -5.291 14.159 26.903 1.00 88.19 228 MET A N 1
ATOM 1773 C CA . MET A 1 228 ? -3.902 13.715 26.765 1.00 88.19 228 MET A CA 1
ATOM 1774 C C . MET A 1 228 ? -3.815 12.344 26.078 1.00 88.19 228 MET A C 1
ATOM 1776 O O . MET A 1 228 ? -3.027 12.188 25.148 1.00 88.19 228 MET A O 1
ATOM 1780 N N . ILE A 1 229 ? -4.641 11.371 26.492 1.00 88.69 229 ILE A N 1
ATOM 1781 C CA . ILE A 1 229 ? -4.681 10.028 25.887 1.00 88.69 229 ILE A CA 1
ATOM 1782 C C . ILE A 1 229 ? -5.128 10.096 24.428 1.00 88.69 229 ILE A C 1
ATOM 1784 O O . ILE A 1 229 ? -4.528 9.479 23.555 1.00 88.69 229 ILE A O 1
ATOM 1788 N N . TRP A 1 230 ? -6.146 10.903 24.149 1.00 89.50 230 TRP A N 1
ATOM 1789 C CA . TRP A 1 230 ? -6.572 11.155 22.780 1.00 89.50 230 TRP A CA 1
ATOM 1790 C C . TRP A 1 230 ? -5.418 11.702 21.923 1.00 89.50 230 TRP A C 1
ATOM 1792 O O . TRP A 1 230 ? -5.200 11.240 20.806 1.00 89.50 230 TRP A O 1
ATOM 1802 N N . GLY A 1 231 ? -4.631 12.640 22.464 1.00 88.56 231 GLY A N 1
ATOM 1803 C CA . GLY A 1 231 ? -3.467 13.206 21.782 1.00 88.56 231 GLY A CA 1
ATOM 1804 C C . GLY A 1 231 ? -2.373 12.177 21.478 1.00 88.56 231 GLY A C 1
ATOM 1805 O O . GLY A 1 231 ? -1.882 12.135 20.349 1.00 88.56 231 GLY A O 1
ATOM 1806 N N . ILE A 1 232 ? -2.009 11.326 22.446 1.00 90.88 232 ILE A N 1
ATOM 1807 C CA . ILE A 1 232 ? -1.013 10.265 22.207 1.00 90.88 232 ILE A CA 1
ATOM 1808 C C . ILE A 1 232 ? -1.528 9.214 21.223 1.00 90.88 232 ILE A C 1
ATOM 1810 O O . ILE A 1 232 ? -0.733 8.722 20.431 1.00 90.88 232 ILE A O 1
ATOM 1814 N N . GLU A 1 233 ? -2.828 8.908 21.217 1.00 90.69 233 GLU A N 1
ATOM 1815 C CA . GLU A 1 233 ? -3.404 7.937 20.284 1.00 90.69 233 GLU A CA 1
ATOM 1816 C C . GLU A 1 233 ? -3.420 8.493 18.857 1.00 90.69 233 GLU A C 1
ATOM 1818 O O . GLU A 1 233 ? -3.057 7.792 17.919 1.00 90.69 233 GLU A O 1
ATOM 1823 N N . VAL A 1 234 ? -3.752 9.777 18.671 1.00 88.94 234 VAL A N 1
ATOM 1824 C CA . VAL A 1 234 ? -3.668 10.436 17.356 1.00 88.94 234 VAL A CA 1
ATOM 1825 C C . VAL A 1 234 ? -2.230 10.434 16.837 1.00 88.94 234 VAL A C 1
ATOM 1827 O O . VAL A 1 234 ? -1.990 10.115 15.671 1.00 88.94 234 VAL A O 1
ATOM 1830 N N . ILE A 1 235 ? -1.257 10.744 17.698 1.00 90.56 235 ILE A N 1
ATOM 1831 C CA . ILE A 1 235 ? 0.164 10.679 17.337 1.00 90.56 235 ILE A CA 1
ATOM 1832 C C . ILE A 1 235 ? 0.574 9.230 17.034 1.00 90.56 235 ILE A C 1
ATOM 1834 O O . ILE A 1 235 ? 1.240 8.982 16.032 1.00 90.56 235 ILE A O 1
ATOM 1838 N N . GLY A 1 236 ? 0.140 8.266 17.847 1.00 88.56 236 GLY A N 1
ATOM 1839 C CA . GLY A 1 236 ? 0.393 6.839 17.657 1.00 88.56 236 GLY A CA 1
ATOM 1840 C C . GLY A 1 236 ? -0.185 6.309 16.346 1.00 88.56 236 GLY A C 1
ATOM 1841 O O . GLY A 1 236 ? 0.498 5.581 15.627 1.00 88.56 236 GLY A O 1
ATOM 1842 N N . LEU A 1 237 ? -1.395 6.737 15.976 1.00 89.31 237 LEU A N 1
ATOM 1843 C CA . LEU A 1 237 ? -2.033 6.419 14.703 1.00 89.31 237 LEU A CA 1
ATOM 1844 C C . LEU A 1 237 ? -1.196 6.936 13.526 1.00 89.31 237 LEU A C 1
ATOM 1846 O O . LEU A 1 237 ? -0.980 6.194 12.568 1.00 89.31 237 LEU A O 1
ATOM 1850 N N . LEU A 1 238 ? -0.687 8.170 13.603 1.00 88.25 238 LEU A N 1
ATOM 1851 C CA . LEU A 1 238 ? 0.170 8.742 12.562 1.00 88.25 238 LEU A CA 1
ATOM 1852 C C . LEU A 1 238 ? 1.526 8.038 12.476 1.00 88.25 238 LEU A C 1
ATOM 1854 O O . LEU A 1 238 ? 1.975 7.745 11.374 1.00 88.25 238 LEU A O 1
ATOM 1858 N N . ILE A 1 239 ? 2.159 7.720 13.608 1.00 89.44 239 ILE A N 1
ATOM 1859 C CA . ILE A 1 239 ? 3.442 7.000 13.631 1.00 89.44 239 ILE A CA 1
ATOM 1860 C C . ILE A 1 239 ? 3.270 5.591 13.064 1.00 89.44 239 ILE A C 1
ATOM 1862 O O . ILE A 1 239 ? 4.046 5.188 12.203 1.00 89.44 239 ILE A O 1
ATOM 1866 N N . LYS A 1 240 ? 2.229 4.862 13.486 1.00 88.38 240 LYS A N 1
ATOM 1867 C CA . LYS A 1 240 ? 1.939 3.506 13.003 1.00 88.38 240 LYS A CA 1
ATOM 1868 C C . LYS A 1 240 ? 1.814 3.459 11.484 1.00 88.38 240 LYS A C 1
ATOM 1870 O O . LYS A 1 240 ? 2.263 2.491 10.894 1.00 88.38 240 LYS A O 1
ATOM 1875 N N . HIS A 1 241 ? 1.226 4.489 10.874 1.00 86.44 241 HIS A N 1
ATOM 1876 C CA . HIS A 1 241 ? 1.064 4.569 9.423 1.00 86.44 241 HIS A CA 1
ATOM 1877 C C . HIS A 1 241 ? 2.261 5.209 8.711 1.00 86.44 241 HIS A C 1
ATOM 1879 O O . HIS A 1 241 ? 2.539 4.881 7.566 1.00 86.44 241 HIS A O 1
ATOM 1885 N N . GLY A 1 242 ? 2.986 6.111 9.370 1.00 81.75 242 GLY A N 1
ATOM 1886 C CA . GLY A 1 242 ? 4.176 6.756 8.817 1.00 81.75 242 GLY A CA 1
ATOM 1887 C C . GLY A 1 242 ? 5.421 5.866 8.810 1.00 81.75 242 GLY A C 1
ATOM 1888 O O . GLY A 1 242 ? 6.332 6.123 8.031 1.00 81.75 242 GLY A O 1
ATOM 1889 N N . VAL A 1 243 ? 5.458 4.839 9.664 1.00 80.75 243 VAL A N 1
ATOM 1890 C CA . VAL A 1 243 ? 6.573 3.880 9.803 1.00 80.75 243 VAL A CA 1
ATOM 1891 C C . VAL A 1 243 ? 6.247 2.516 9.161 1.00 80.75 243 VAL A C 1
ATOM 1893 O O . VAL A 1 243 ? 7.037 1.588 9.300 1.00 80.75 243 VAL A O 1
ATOM 1896 N N . LEU A 1 244 ? 5.099 2.395 8.471 1.00 61.28 244 LEU A N 1
ATOM 1897 C CA . LEU A 1 244 ? 4.656 1.169 7.778 1.00 61.28 244 LEU A CA 1
ATOM 1898 C C . LEU A 1 244 ? 5.743 0.525 6.909 1.00 61.28 244 LEU A C 1
ATOM 1900 O O . LEU A 1 244 ? 6.430 1.265 6.167 1.00 61.28 244 LEU A O 1
#

Foldseek 3Di:
DDDPPVPVVCQLQDFAQFFQDPCVVDVPRDTDGHDDDPNRRDTLLNVLLVVLLVVLVVLVVVLVVVVVVVDDDPDPVSVVSVVVLCCCQPVPQCVVVDQPPPPPPPPPPDDDDDDDDDDDDDDDDDPDPDPCPDPVCVPVPPPPRPSNVCSVVVSSLVSSQVSQVVLCVDPRRHHSVVDPVVLVVSLVVVLVVVLVVLCVVLNNVRSLQVLFDDDPDDPVVCVPVRVVSSVVSVVVSCCVSSVD

Sequence (244 aa):
MSAEHNNDVFHHIRDALHFEIPKFLDSTGASPQLPNIMGFQVTKFMVLEVVAGLLTLFIFWGLARHIRKGSPARGKFWNFWEAIALFIRDNVVRDAIGEGHHHDHDGDHGDHGHESYHHGDHAHTPVAASQKLNSEDFGVTRVGHPADQFAPFVLTVFFFILFCNLLGAIPWLGSPTGHLSVTGILAMSVFVRVVLAGSSELGVVGFWKALAPKMDLPAIMAALIIPMIWGIEVIGLLIKHGVL